Protein AF-A0A820LZY1-F1 (afdb_monomer_lite)

Organism: NCBI:txid433720

pLDDT: mean 77.39, std 15.95, range [41.5, 97.38]

Structure (mmCIF, N/CA/C/O backbone):
data_AF-A0A820LZY1-F1
#
_entry.id   AF-A0A820LZY1-F1
#
loop_
_atom_site.group_PDB
_atom_site.id
_atom_site.type_symbol
_atom_site.label_atom_id
_atom_site.label_alt_id
_atom_site.label_comp_id
_atom_site.label_asym_id
_atom_site.label_entity_id
_atom_site.label_seq_id
_atom_site.pdbx_PDB_ins_code
_atom_site.Cartn_x
_atom_site.Cartn_y
_atom_site.Cartn_z
_atom_site.occupancy
_atom_site.B_iso_or_equiv
_atom_site.auth_seq_id
_atom_site.auth_comp_id
_atom_site.auth_asym_id
_atom_site.auth_atom_id
_atom_site.pdbx_PDB_model_num
ATOM 1 N N . SER A 1 1 ? 45.855 18.634 -62.303 1.00 41.50 1 SER A N 1
ATOM 2 C CA . SER A 1 1 ? 47.106 18.698 -63.085 1.00 41.50 1 SER A CA 1
ATOM 3 C C . SER A 1 1 ? 46.798 18.314 -64.522 1.00 41.50 1 SER A C 1
ATOM 5 O O . SER A 1 1 ? 46.162 17.285 -64.720 1.00 41.50 1 SER A O 1
ATOM 7 N N . LYS A 1 2 ? 47.124 19.159 -65.512 1.00 49.25 2 LYS A N 1
ATOM 8 C CA . LYS A 1 2 ? 46.864 18.877 -66.936 1.00 49.25 2 LYS A CA 1
ATOM 9 C C . LYS A 1 2 ? 47.711 17.675 -67.363 1.00 49.25 2 LYS A C 1
ATOM 11 O O . LYS A 1 2 ? 48.924 17.786 -67.470 1.00 49.25 2 LYS A O 1
ATOM 16 N N . CYS A 1 3 ? 47.073 16.523 -67.544 1.00 58.53 3 CYS A N 1
ATOM 17 C CA . CYS A 1 3 ? 47.715 15.355 -68.129 1.00 58.53 3 CYS A CA 1
ATOM 18 C C . CYS A 1 3 ? 47.819 15.565 -69.643 1.00 58.53 3 CYS A C 1
ATOM 20 O O . CYS A 1 3 ? 46.802 15.777 -70.294 1.00 58.53 3 CYS A O 1
ATOM 22 N N . GLU A 1 4 ? 49.025 15.490 -70.202 1.00 56.88 4 GLU A N 1
ATOM 23 C CA . GLU A 1 4 ? 49.257 15.632 -71.650 1.00 56.88 4 GLU A CA 1
ATOM 24 C C . GLU A 1 4 ? 48.874 14.373 -72.452 1.00 56.88 4 GLU A C 1
ATOM 26 O O . GLU A 1 4 ? 48.877 14.375 -73.682 1.00 56.88 4 GLU A O 1
ATOM 31 N N . ARG A 1 5 ? 48.522 13.272 -71.772 1.00 61.75 5 ARG A N 1
ATOM 32 C CA . ARG A 1 5 ? 48.101 12.023 -72.423 1.00 61.75 5 ARG A CA 1
ATOM 33 C C . ARG A 1 5 ? 46.657 12.137 -72.911 1.00 61.75 5 ARG A C 1
ATOM 35 O O . ARG A 1 5 ? 45.790 12.593 -72.170 1.00 61.75 5 ARG A O 1
ATOM 42 N N . ARG A 1 6 ? 46.385 11.642 -74.129 1.00 57.56 6 ARG A N 1
ATOM 43 C CA . ARG A 1 6 ? 45.028 11.599 -74.708 1.00 57.56 6 ARG A CA 1
ATOM 44 C C . ARG A 1 6 ? 44.043 10.946 -73.732 1.00 57.56 6 ARG A C 1
ATOM 46 O O . ARG A 1 6 ? 44.297 9.848 -73.231 1.00 57.56 6 ARG A O 1
ATOM 53 N N . PHE A 1 7 ? 42.925 11.626 -73.492 1.00 59.50 7 PHE A N 1
ATOM 54 C CA . PHE A 1 7 ? 41.811 11.114 -72.701 1.00 59.50 7 PHE A CA 1
ATOM 55 C C . PHE A 1 7 ? 41.269 9.831 -73.337 1.00 59.50 7 PHE A C 1
ATOM 57 O O . PHE A 1 7 ? 41.143 9.755 -74.559 1.00 59.50 7 PHE A O 1
ATOM 64 N N . ARG A 1 8 ? 41.001 8.815 -72.513 1.00 59.25 8 ARG A N 1
ATOM 65 C CA . ARG A 1 8 ? 40.502 7.509 -72.980 1.00 59.25 8 ARG A CA 1
ATOM 66 C C . ARG A 1 8 ? 39.175 7.104 -72.345 1.00 59.25 8 ARG A C 1
ATOM 68 O O . ARG A 1 8 ? 38.539 6.199 -72.864 1.00 59.25 8 ARG A O 1
ATOM 75 N N . ALA A 1 9 ? 38.769 7.758 -71.258 1.00 58.91 9 ALA A N 1
ATOM 76 C CA . ALA A 1 9 ? 37.499 7.511 -70.586 1.00 58.91 9 ALA A CA 1
ATOM 77 C C . ALA A 1 9 ? 36.996 8.789 -69.898 1.00 58.91 9 ALA A C 1
ATOM 79 O O . ALA A 1 9 ? 37.798 9.590 -69.411 1.00 58.91 9 ALA A O 1
ATOM 80 N N . SER A 1 10 ? 35.679 8.965 -69.835 1.00 64.50 10 SER A N 1
ATOM 81 C CA . SER A 1 10 ? 35.011 9.958 -68.990 1.00 64.50 10 SER A CA 1
ATOM 82 C C . SER A 1 10 ? 34.433 9.263 -67.760 1.00 64.50 10 SER A C 1
ATOM 84 O O . SER A 1 10 ? 33.848 8.191 -67.868 1.00 64.50 10 SER A O 1
ATOM 86 N N . CYS A 1 11 ? 34.612 9.850 -66.579 1.00 63.84 11 CYS A N 1
ATOM 87 C CA . CYS A 1 11 ? 33.934 9.388 -65.372 1.00 63.84 11 CYS A CA 1
ATOM 88 C C . CYS A 1 11 ? 32.621 10.153 -65.213 1.00 63.84 11 CYS A C 1
ATOM 90 O O 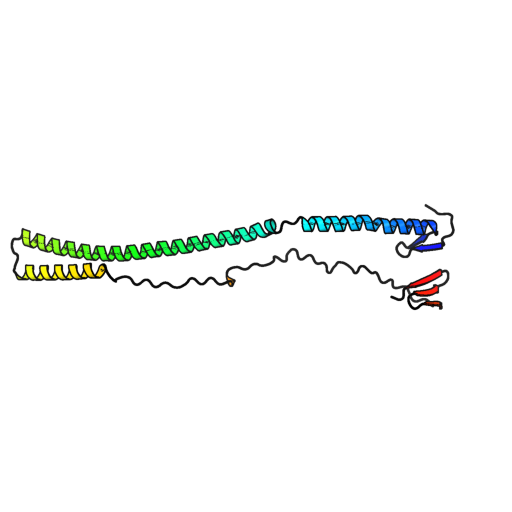. CYS A 1 11 ? 32.654 11.349 -64.925 1.00 63.84 11 CYS A O 1
ATOM 92 N N . ASP A 1 12 ? 31.488 9.467 -65.339 1.00 60.16 12 ASP A N 1
ATOM 93 C CA . ASP A 1 12 ? 30.157 10.082 -65.247 1.00 60.16 12 ASP A CA 1
ATOM 94 C C . ASP A 1 12 ? 29.828 10.580 -63.833 1.00 60.16 12 ASP A C 1
ATOM 96 O O . ASP A 1 12 ? 29.154 11.595 -63.669 1.00 60.16 12 ASP A O 1
ATOM 100 N N . CYS A 1 13 ? 30.380 9.941 -62.795 1.00 62.66 13 CYS A N 1
ATOM 101 C CA . CYS A 1 13 ? 30.201 10.367 -61.404 1.00 62.66 13 CYS A CA 1
ATOM 102 C C . CYS A 1 13 ? 30.815 11.746 -61.120 1.00 62.66 13 CYS A C 1
ATOM 104 O O . CYS A 1 13 ? 30.322 12.48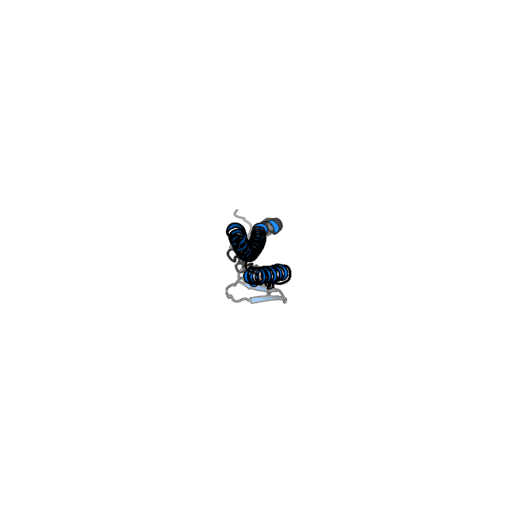2 -60.268 1.00 62.66 13 CYS A O 1
ATOM 106 N N . CYS A 1 14 ? 31.903 12.095 -61.814 1.00 65.75 14 CYS A N 1
ATOM 107 C CA . CYS A 1 14 ? 32.661 13.326 -61.572 1.00 65.75 14 CYS A CA 1
ATOM 108 C C . CYS A 1 14 ? 32.715 14.262 -62.788 1.00 65.75 14 CYS A C 1
ATOM 110 O O . CYS A 1 14 ? 33.324 15.327 -62.694 1.00 65.75 14 CYS A O 1
ATOM 112 N N . ASN A 1 15 ? 32.114 13.858 -63.912 1.00 65.50 15 ASN A N 1
ATOM 113 C CA . ASN A 1 15 ? 32.137 14.507 -65.223 1.00 65.50 15 ASN A CA 1
ATOM 114 C C . ASN A 1 15 ? 33.550 14.945 -65.671 1.00 65.50 15 ASN A C 1
ATOM 116 O O . ASN A 1 15 ? 33.762 16.057 -66.157 1.00 65.50 15 ASN A O 1
ATOM 120 N N . LYS A 1 16 ? 34.551 14.081 -65.438 1.00 69.88 16 LYS A N 1
ATOM 121 C CA . LYS A 1 16 ? 35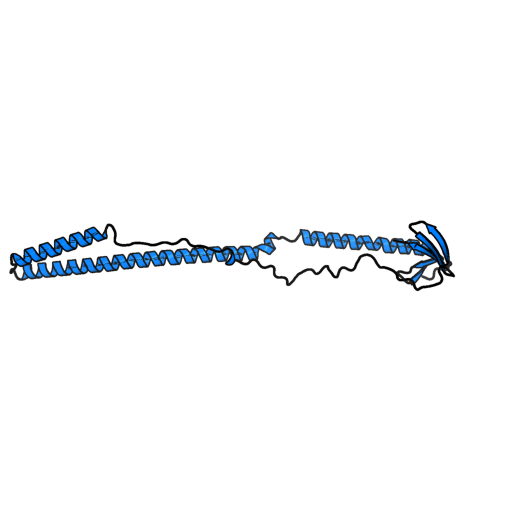.969 14.341 -65.747 1.00 69.88 16 LYS A CA 1
ATOM 122 C C . LYS A 1 16 ? 36.474 13.385 -66.817 1.00 69.88 16 LYS A C 1
ATOM 124 O O . LYS A 1 16 ? 36.314 12.175 -66.693 1.00 69.88 16 LYS A O 1
ATOM 129 N N . ASN A 1 17 ? 37.165 13.932 -67.814 1.00 71.88 17 ASN A N 1
ATOM 130 C CA . ASN A 1 17 ? 37.901 13.150 -68.802 1.00 71.88 17 ASN A CA 1
ATOM 131 C C . ASN A 1 17 ? 39.254 12.740 -68.219 1.00 71.88 17 ASN A C 1
ATOM 133 O O . ASN A 1 17 ? 40.045 13.592 -67.808 1.00 71.88 17 ASN A O 1
ATOM 137 N N . LEU A 1 18 ? 39.523 11.438 -68.182 1.00 71.75 18 LEU A N 1
ATOM 138 C CA . LEU A 1 18 ? 40.711 10.853 -67.575 1.00 71.75 18 LEU A CA 1
ATOM 139 C C . LEU A 1 18 ? 41.471 10.002 -68.605 1.00 71.75 18 LEU A C 1
ATOM 141 O O . LEU A 1 18 ? 40.907 9.412 -69.533 1.00 71.75 18 LEU A O 1
ATOM 145 N N . CYS A 1 19 ? 42.794 9.950 -68.462 1.00 77.75 19 CYS A N 1
ATOM 146 C CA . CYS A 1 19 ? 43.596 8.927 -69.128 1.00 77.75 19 CYS A CA 1
ATOM 147 C C . CYS A 1 19 ? 43.564 7.637 -68.288 1.00 77.75 19 CYS A C 1
ATOM 149 O O . CYS A 1 19 ? 43.207 7.673 -67.112 1.00 77.75 19 CYS A O 1
ATOM 151 N N . LEU A 1 20 ? 43.958 6.502 -68.870 1.00 71.06 20 LEU A N 1
ATOM 152 C CA . LEU A 1 20 ? 43.834 5.185 -68.225 1.00 71.06 20 LEU A CA 1
ATOM 153 C C . LEU A 1 20 ? 44.526 5.107 -66.847 1.00 71.06 20 LEU A C 1
ATOM 155 O O . LEU A 1 20 ? 43.993 4.513 -65.918 1.00 71.06 20 LEU A O 1
ATOM 159 N N . GLN A 1 21 ? 45.678 5.766 -66.693 1.00 72.56 21 GLN A N 1
ATOM 160 C CA . GLN A 1 21 ? 46.391 5.833 -65.415 1.00 72.56 21 GLN A CA 1
ATOM 161 C C . GLN A 1 21 ? 45.594 6.612 -64.356 1.00 72.56 21 GLN A C 1
ATOM 163 O O . GLN A 1 21 ? 45.362 6.104 -63.264 1.00 72.56 21 GLN A O 1
ATOM 168 N N . HIS A 1 22 ? 45.114 7.810 -64.697 1.00 71.94 22 HIS A N 1
ATOM 169 C CA . HIS A 1 22 ? 44.328 8.623 -63.769 1.00 71.94 22 HIS A CA 1
ATOM 170 C C . HIS A 1 22 ? 42.947 8.024 -63.483 1.00 71.94 22 HIS A C 1
ATOM 172 O O . HIS A 1 22 ? 42.375 8.325 -62.445 1.00 71.94 22 HIS A O 1
ATOM 178 N N . LEU A 1 23 ? 42.408 7.176 -64.366 1.00 70.62 23 LEU A N 1
ATOM 179 C CA . LEU A 1 23 ? 41.196 6.403 -64.092 1.00 70.62 23 LEU A CA 1
ATOM 180 C C . LEU A 1 23 ? 41.441 5.351 -63.000 1.00 70.62 23 LEU A C 1
ATOM 182 O O . LEU A 1 23 ? 40.626 5.224 -62.092 1.00 70.62 23 LEU A O 1
ATOM 186 N N . ASN A 1 24 ? 42.573 4.645 -63.052 1.00 73.81 24 ASN A N 1
ATOM 187 C CA . ASN A 1 24 ? 42.945 3.668 -62.026 1.00 73.81 24 ASN A CA 1
ATOM 188 C C . ASN A 1 24 ? 43.250 4.342 -60.683 1.00 73.81 24 ASN A C 1
ATOM 190 O O . ASN A 1 24 ? 42.775 3.880 -59.650 1.00 73.81 24 ASN A O 1
ATOM 194 N N . GLU A 1 25 ? 43.980 5.460 -60.694 1.00 77.75 25 GLU A N 1
ATOM 195 C CA . GLU A 1 25 ? 44.238 6.264 -59.491 1.00 77.75 25 GLU A CA 1
ATOM 196 C C . GLU A 1 25 ? 42.936 6.841 -58.916 1.00 77.75 25 GLU A C 1
ATOM 198 O O . GLU A 1 25 ? 42.717 6.797 -57.709 1.00 77.75 25 GLU A O 1
ATOM 203 N N . HIS A 1 26 ? 42.032 7.317 -59.777 1.00 75.06 26 HIS A N 1
ATOM 204 C CA . HIS A 1 26 ? 40.701 7.769 -59.379 1.00 75.06 26 HIS A CA 1
ATOM 205 C C . HIS A 1 26 ? 39.885 6.639 -58.745 1.00 75.06 26 HIS A C 1
ATOM 207 O O . HIS A 1 26 ? 39.286 6.838 -57.694 1.00 75.06 26 HIS A O 1
ATOM 213 N N . ASN A 1 27 ? 39.878 5.446 -59.344 1.00 73.75 27 ASN A N 1
ATOM 214 C CA . ASN A 1 27 ? 39.173 4.292 -58.793 1.00 73.75 27 ASN A CA 1
ATOM 215 C C . ASN A 1 27 ? 39.762 3.866 -57.438 1.00 73.75 27 ASN A C 1
ATOM 217 O O . ASN A 1 27 ? 39.022 3.652 -56.483 1.00 73.75 27 ASN A O 1
ATOM 221 N N . ALA A 1 28 ? 41.091 3.837 -57.313 1.00 78.00 28 ALA A N 1
ATOM 222 C CA . ALA A 1 28 ? 41.766 3.554 -56.047 1.00 78.00 28 ALA A CA 1
ATOM 223 C C . ALA A 1 28 ? 41.414 4.587 -54.961 1.00 78.00 28 ALA A C 1
ATOM 225 O O . ALA A 1 28 ? 41.127 4.215 -53.824 1.00 78.00 28 ALA A O 1
ATOM 226 N N . LEU A 1 29 ? 41.364 5.875 -55.318 1.00 79.94 29 LEU A N 1
ATOM 227 C CA . LEU A 1 29 ? 40.932 6.953 -54.425 1.00 79.94 29 LEU A CA 1
ATOM 228 C C . LEU A 1 29 ? 39.467 6.793 -53.998 1.00 79.94 29 LEU A C 1
ATOM 230 O O . LEU A 1 29 ? 39.156 6.982 -52.826 1.00 79.94 29 LEU A O 1
ATOM 234 N N . VAL A 1 30 ? 38.570 6.411 -54.905 1.00 75.00 30 VAL A N 1
ATOM 235 C CA . VAL A 1 30 ? 37.156 6.159 -54.579 1.00 75.00 30 VAL A CA 1
ATOM 236 C C . VAL A 1 30 ? 37.017 4.953 -53.648 1.00 75.00 30 VAL A C 1
ATOM 238 O O . VAL A 1 30 ? 36.348 5.048 -52.624 1.00 75.00 30 VAL A O 1
ATOM 241 N N . ILE A 1 31 ? 37.705 3.848 -53.937 1.00 79.38 31 ILE A N 1
ATOM 242 C CA . ILE A 1 31 ? 37.699 2.648 -53.088 1.00 79.38 31 ILE A CA 1
ATOM 243 C C . ILE A 1 31 ? 38.277 2.956 -51.701 1.00 79.38 31 ILE A C 1
ATOM 245 O O . ILE A 1 31 ? 37.732 2.506 -50.695 1.00 79.38 31 ILE A O 1
ATOM 249 N N . SER A 1 32 ? 39.323 3.785 -51.613 1.00 80.19 32 SER A N 1
ATOM 250 C CA . SER A 1 32 ? 39.905 4.171 -50.321 1.00 80.19 32 SER A CA 1
ATOM 251 C C . SER A 1 32 ? 38.938 4.939 -49.409 1.00 80.19 32 SER A C 1
ATOM 253 O O . SER A 1 32 ? 39.110 4.919 -48.193 1.00 80.19 32 SER A O 1
ATOM 255 N N . GLN A 1 33 ? 37.881 5.552 -49.957 1.00 82.62 33 GLN A N 1
ATOM 256 C CA . GLN A 1 33 ? 36.853 6.238 -49.163 1.00 82.62 33 GLN A CA 1
ATOM 257 C C . GLN A 1 33 ? 35.899 5.268 -48.450 1.00 82.62 33 GLN A C 1
ATOM 259 O O . GLN A 1 33 ? 35.200 5.681 -47.526 1.00 82.62 33 GLN A O 1
ATOM 264 N N . LEU A 1 34 ? 35.886 3.980 -48.815 1.00 82.94 34 LEU A N 1
ATOM 265 C CA . LEU A 1 34 ? 35.064 2.969 -48.141 1.00 82.94 34 LEU A CA 1
ATOM 266 C C . LEU A 1 34 ? 35.603 2.602 -46.750 1.00 82.94 34 LEU A C 1
ATOM 268 O O . LEU A 1 34 ? 34.818 2.267 -45.860 1.00 82.94 34 LEU A O 1
ATOM 272 N N . SER A 1 35 ? 36.920 2.699 -46.535 1.00 84.00 35 SER A N 1
ATOM 273 C CA . SER A 1 35 ? 37.529 2.374 -45.236 1.00 84.00 35 SER A CA 1
ATOM 274 C C . SER A 1 35 ? 37.050 3.324 -44.124 1.00 84.00 35 SER A C 1
ATOM 276 O O . SER A 1 35 ? 36.482 2.826 -43.153 1.00 84.00 35 SER A O 1
ATOM 278 N N . PRO A 1 36 ? 37.106 4.667 -44.276 1.00 88.94 36 PRO A N 1
ATOM 279 C CA . PRO A 1 36 ? 36.560 5.588 -43.272 1.00 88.94 36 PRO A CA 1
ATOM 280 C C . PRO A 1 36 ? 35.062 5.402 -42.983 1.00 88.94 36 PRO A C 1
ATOM 282 O O . PRO A 1 36 ? 34.609 5.631 -41.862 1.00 88.94 36 PRO A O 1
ATOM 285 N N . LEU A 1 37 ? 34.267 4.993 -43.980 1.00 84.69 37 LEU A N 1
ATOM 286 C CA . LEU A 1 37 ? 32.840 4.709 -43.787 1.00 84.69 37 LEU A CA 1
ATOM 287 C C . LEU A 1 37 ? 32.623 3.444 -42.949 1.00 84.69 37 LEU A C 1
ATOM 289 O O . LEU A 1 37 ? 31.751 3.423 -42.080 1.00 84.69 37 LEU A O 1
ATOM 293 N N . THR A 1 38 ? 33.447 2.421 -43.172 1.00 88.25 38 THR A N 1
ATOM 294 C CA . THR A 1 38 ? 33.448 1.185 -42.380 1.00 88.25 38 THR A CA 1
ATOM 295 C C . THR A 1 38 ? 33.822 1.477 -40.929 1.00 88.25 38 THR A C 1
ATOM 297 O O . THR A 1 38 ? 33.134 1.030 -40.009 1.00 88.25 38 THR A O 1
ATOM 300 N N . ASP A 1 39 ? 34.840 2.310 -40.714 1.00 90.12 39 ASP A N 1
ATOM 301 C CA . ASP A 1 39 ? 35.252 2.749 -39.379 1.00 90.12 39 ASP A CA 1
ATOM 302 C C . ASP A 1 39 ? 34.136 3.530 -38.673 1.00 90.12 39 ASP A C 1
ATOM 304 O O . ASP A 1 39 ? 33.849 3.289 -37.498 1.00 90.12 39 ASP A O 1
ATOM 308 N N . LYS A 1 40 ? 33.423 4.399 -39.401 1.00 90.50 40 LYS A N 1
ATOM 309 C CA . LYS A 1 40 ? 32.269 5.136 -38.869 1.00 90.50 40 LYS A CA 1
ATOM 310 C C . LYS A 1 40 ? 31.118 4.209 -38.468 1.00 90.50 40 LYS A C 1
ATOM 312 O O . LYS A 1 40 ? 30.531 4.408 -37.405 1.00 90.50 40 LYS A O 1
ATOM 317 N N . ILE A 1 41 ? 30.804 3.190 -39.270 1.00 88.19 41 ILE A N 1
ATOM 318 C CA . ILE A 1 41 ? 29.786 2.180 -38.927 1.00 88.19 41 ILE A CA 1
ATOM 319 C C . ILE A 1 41 ? 30.202 1.403 -37.677 1.00 88.19 41 ILE A C 1
ATOM 321 O O . ILE A 1 41 ? 29.396 1.220 -36.765 1.00 88.19 41 ILE A O 1
ATOM 325 N N . ASN A 1 42 ? 31.464 0.982 -37.603 1.00 90.56 42 ASN A N 1
ATOM 326 C CA . ASN A 1 42 ? 31.986 0.264 -36.446 1.00 90.56 42 ASN A CA 1
ATOM 327 C C . ASN A 1 42 ? 31.924 1.124 -35.176 1.00 90.56 42 ASN A C 1
ATOM 329 O O . ASN A 1 42 ? 31.501 0.629 -34.134 1.00 90.56 42 ASN A O 1
ATOM 333 N N . MET A 1 43 ? 32.262 2.413 -35.265 1.00 92.38 43 MET A N 1
ATOM 334 C CA . MET A 1 43 ? 32.142 3.362 -34.155 1.00 92.38 43 MET A CA 1
ATOM 335 C C . MET A 1 43 ? 30.688 3.515 -33.687 1.00 92.38 43 MET A C 1
ATOM 337 O O . MET A 1 43 ? 30.425 3.406 -32.492 1.00 92.38 43 MET A O 1
ATOM 341 N N . LEU A 1 44 ? 29.737 3.711 -34.608 1.00 88.38 44 LEU A N 1
ATOM 342 C CA . LEU A 1 44 ? 28.309 3.806 -34.273 1.00 88.38 44 LEU A CA 1
ATOM 343 C C . LEU A 1 44 ? 27.793 2.516 -33.619 1.00 88.38 44 LEU A C 1
ATOM 345 O O . LEU A 1 44 ? 27.038 2.566 -32.649 1.00 88.38 44 LEU A O 1
ATOM 349 N N . ARG A 1 45 ? 28.242 1.351 -34.099 1.00 86.31 45 ARG A N 1
ATOM 350 C CA . ARG A 1 45 ? 27.929 0.054 -33.487 1.00 86.31 45 ARG A CA 1
ATOM 351 C C . ARG A 1 45 ? 28.488 -0.049 -32.070 1.00 86.31 45 ARG A C 1
ATOM 353 O O . ARG A 1 45 ? 27.773 -0.500 -31.183 1.00 86.31 45 ARG A O 1
ATOM 360 N N . HIS A 1 46 ? 29.730 0.374 -31.845 1.00 89.06 46 HIS A N 1
ATOM 361 C CA . HIS A 1 46 ? 30.323 0.386 -30.507 1.00 89.06 46 HIS A CA 1
ATOM 362 C C . HIS A 1 46 ? 29.581 1.331 -29.560 1.00 89.06 46 HIS A C 1
ATOM 364 O O . HIS A 1 46 ? 29.328 0.962 -28.417 1.00 89.06 46 HIS A O 1
ATOM 370 N N . GLN A 1 47 ? 29.155 2.500 -30.041 1.00 85.75 47 GLN A N 1
ATOM 371 C CA . GLN A 1 47 ? 28.314 3.409 -29.263 1.00 85.75 47 GLN A CA 1
ATOM 372 C C . GLN A 1 47 ? 26.984 2.750 -28.882 1.00 85.75 47 GLN A C 1
ATOM 374 O O . GLN A 1 47 ? 26.620 2.761 -27.709 1.00 85.75 47 GLN A O 1
ATOM 379 N N . LEU A 1 48 ? 26.302 2.096 -29.827 1.00 83.19 48 LEU A N 1
ATOM 380 C CA . LEU A 1 48 ? 25.065 1.367 -29.542 1.00 83.19 48 LEU A CA 1
ATOM 381 C C . LEU A 1 48 ? 25.277 0.229 -28.530 1.00 83.19 48 LEU A C 1
ATOM 383 O O . LEU A 1 48 ? 24.452 0.030 -27.648 1.00 83.19 48 LEU A O 1
ATOM 387 N N . GLN A 1 49 ? 26.395 -0.492 -28.627 1.00 83.50 49 GLN A N 1
ATOM 388 C CA . GLN A 1 49 ? 26.755 -1.559 -27.687 1.00 83.50 49 GLN A CA 1
ATOM 389 C C . GLN A 1 49 ? 27.112 -1.031 -26.292 1.00 83.50 49 GLN A C 1
ATOM 391 O O . GLN A 1 49 ? 26.922 -1.740 -25.310 1.00 83.50 49 GLN A O 1
ATOM 396 N N . SER A 1 50 ? 27.615 0.203 -26.199 1.00 82.19 50 SER A N 1
ATOM 397 C CA . SER A 1 50 ? 27.937 0.850 -24.924 1.00 82.19 50 SER A CA 1
ATOM 398 C C . SER A 1 50 ? 26.716 1.400 -24.179 1.00 82.19 50 SER A C 1
ATOM 400 O O . SER A 1 50 ? 26.845 1.786 -23.019 1.00 82.19 50 SER A O 1
ATOM 402 N N . PHE A 1 51 ? 25.528 1.423 -24.800 1.00 80.88 51 PHE A N 1
ATOM 403 C CA . PHE A 1 51 ? 24.306 1.839 -24.114 1.00 80.88 51 PHE A CA 1
ATOM 404 C C . PHE A 1 51 ? 23.942 0.853 -23.002 1.00 80.88 51 PHE A C 1
ATOM 406 O O . PHE A 1 51 ? 23.530 -0.282 -23.248 1.00 80.88 51 PHE A O 1
ATOM 413 N N . ASN A 1 52 ? 24.021 1.320 -21.760 1.00 77.94 52 ASN A N 1
ATOM 414 C CA . ASN A 1 52 ? 23.576 0.557 -20.609 1.00 77.94 52 ASN A CA 1
ATOM 415 C C . ASN A 1 52 ? 22.048 0.663 -20.459 1.00 77.94 52 ASN A C 1
ATOM 417 O O . ASN A 1 52 ? 21.515 1.593 -19.855 1.00 77.94 52 ASN A O 1
ATOM 421 N N . VAL A 1 53 ? 21.324 -0.324 -20.991 1.00 77.19 53 VAL A N 1
ATOM 422 C CA . VAL A 1 53 ? 19.855 -0.422 -20.867 1.00 77.19 53 VAL A CA 1
ATOM 423 C C . VAL A 1 53 ? 19.406 -0.405 -19.398 1.00 77.19 53 VAL A C 1
ATOM 425 O O . VAL A 1 53 ? 18.325 0.094 -19.075 1.00 77.19 53 VAL A O 1
ATOM 428 N N . HIS A 1 54 ? 20.234 -0.914 -18.486 1.00 75.38 54 HIS A N 1
ATOM 429 C CA . HIS A 1 54 ? 19.930 -0.931 -17.060 1.00 75.38 54 HIS A CA 1
ATOM 430 C C . HIS A 1 54 ? 19.933 0.470 -16.442 1.00 75.38 54 HIS A C 1
ATOM 432 O O . HIS A 1 54 ? 19.046 0.772 -15.646 1.00 75.38 54 HIS A O 1
ATOM 438 N N . GLU A 1 55 ? 20.862 1.337 -16.846 1.00 78.06 55 GLU A N 1
ATOM 439 C CA . GLU A 1 55 ? 20.880 2.746 -16.430 1.00 78.06 55 GLU A CA 1
ATOM 440 C C . GLU A 1 55 ? 19.689 3.507 -17.013 1.00 78.06 55 GLU A C 1
ATOM 442 O O . GLU A 1 55 ? 18.973 4.191 -16.282 1.00 78.06 55 GLU A O 1
ATOM 447 N N . VAL A 1 56 ? 19.402 3.313 -18.305 1.00 75.00 56 VAL A N 1
ATOM 448 C CA . VAL A 1 56 ? 18.280 3.982 -18.988 1.00 75.00 56 VAL A CA 1
ATOM 449 C C . VAL A 1 56 ? 16.931 3.587 -18.375 1.00 75.00 56 VAL A C 1
ATOM 451 O O . VAL A 1 56 ? 16.054 4.428 -18.188 1.00 75.00 56 VAL A O 1
ATOM 454 N N . THR A 1 57 ? 16.760 2.315 -18.002 1.00 83.19 57 THR A N 1
ATOM 455 C CA . THR A 1 57 ? 15.538 1.836 -17.328 1.00 83.19 57 THR A CA 1
ATOM 456 C C . THR A 1 57 ? 15.526 2.105 -15.821 1.00 83.19 57 THR A C 1
ATOM 458 O O . THR A 1 57 ? 14.485 1.929 -15.184 1.00 83.19 57 THR A O 1
ATOM 461 N N . GLY A 1 58 ? 16.640 2.565 -15.241 1.00 85.12 58 GLY A N 1
ATOM 462 C CA . GLY A 1 58 ? 16.793 2.799 -13.805 1.00 85.12 58 GLY A CA 1
ATOM 463 C C . GLY A 1 58 ? 15.794 3.816 -13.254 1.00 85.12 58 GLY A C 1
ATOM 464 O O . GLY A 1 58 ? 15.169 3.564 -12.227 1.00 85.12 58 GLY A O 1
ATOM 465 N N . ILE A 1 59 ? 15.554 4.912 -13.982 1.00 84.19 59 ILE A N 1
ATOM 466 C CA . ILE A 1 59 ? 14.564 5.935 -13.597 1.00 84.19 59 ILE A CA 1
ATOM 467 C C . ILE A 1 59 ? 13.148 5.340 -13.561 1.00 84.19 59 ILE A C 1
ATOM 469 O O . ILE A 1 59 ? 12.387 5.592 -12.627 1.00 84.19 59 ILE A O 1
ATOM 473 N N . GLY A 1 60 ? 12.794 4.522 -14.559 1.00 86.69 60 GLY A N 1
ATOM 474 C CA . GLY A 1 60 ? 11.499 3.839 -14.611 1.00 86.69 60 GLY A CA 1
ATOM 475 C C . GLY A 1 60 ? 11.320 2.860 -13.451 1.00 86.69 60 GLY A C 1
ATOM 476 O O . GLY A 1 60 ? 10.303 2.901 -12.763 1.00 86.69 60 GLY A O 1
ATOM 477 N N . ARG A 1 61 ? 12.343 2.042 -13.170 1.00 89.75 61 ARG A N 1
ATOM 478 C CA . ARG A 1 61 ? 12.355 1.129 -12.015 1.00 89.75 61 ARG A CA 1
ATOM 479 C C . ARG A 1 61 ? 12.223 1.882 -10.691 1.00 89.75 61 ARG A C 1
ATOM 481 O O . ARG A 1 61 ? 11.474 1.441 -9.830 1.00 89.75 61 ARG A O 1
ATOM 488 N N . GLY A 1 62 ? 12.886 3.031 -10.549 1.00 91.25 62 GLY A N 1
ATOM 489 C CA . GLY A 1 62 ? 12.773 3.884 -9.364 1.00 91.25 62 GLY A CA 1
ATOM 490 C C . GLY A 1 62 ? 11.349 4.393 -9.124 1.00 91.25 62 GLY A C 1
ATOM 491 O O . GLY A 1 62 ? 10.877 4.375 -7.992 1.00 91.25 62 GLY A O 1
ATOM 492 N N . LYS A 1 63 ? 10.626 4.774 -10.186 1.00 91.06 63 LYS A N 1
ATOM 493 C CA . LYS A 1 63 ? 9.211 5.172 -10.080 1.00 91.06 63 LYS A CA 1
ATOM 494 C C . LYS A 1 63 ? 8.307 4.014 -9.649 1.00 91.06 63 LYS A C 1
ATOM 496 O O . LYS A 1 63 ? 7.434 4.218 -8.814 1.00 91.06 63 LYS A O 1
ATOM 501 N N . LEU A 1 64 ? 8.530 2.813 -10.187 1.00 91.62 64 LEU A N 1
ATOM 502 C CA . LEU A 1 64 ? 7.784 1.613 -9.784 1.00 91.62 64 LEU A CA 1
ATOM 503 C C . LEU A 1 64 ? 8.058 1.238 -8.323 1.00 91.62 64 LEU A C 1
ATOM 505 O O . LEU A 1 64 ? 7.141 0.881 -7.590 1.00 91.62 64 LEU A O 1
ATOM 509 N N . GLU A 1 65 ? 9.312 1.358 -7.892 1.00 94.88 65 GLU A N 1
ATOM 510 C CA . GLU A 1 65 ? 9.711 1.117 -6.508 1.00 94.88 65 GLU A CA 1
ATOM 511 C C . GLU A 1 65 ? 9.063 2.119 -5.545 1.00 94.88 65 GLU A C 1
ATOM 513 O O . GLU A 1 65 ? 8.594 1.729 -4.478 1.00 94.88 65 GLU A O 1
ATOM 518 N N . GLN A 1 66 ? 8.998 3.398 -5.927 1.00 94.25 66 GLN A N 1
ATOM 519 C CA . GLN A 1 66 ? 8.308 4.412 -5.133 1.00 94.25 66 GLN A CA 1
ATOM 520 C C . GLN A 1 66 ? 6.808 4.118 -5.039 1.00 94.25 66 GLN A C 1
ATOM 522 O O . GLN A 1 66 ? 6.279 4.059 -3.936 1.00 94.25 66 GLN A O 1
ATOM 527 N N . TRP A 1 67 ? 6.151 3.835 -6.169 1.00 93.56 67 TRP A N 1
ATOM 528 C CA . TRP A 1 67 ? 4.734 3.460 -6.192 1.00 93.56 67 TRP A CA 1
ATOM 529 C C . TRP A 1 67 ? 4.443 2.267 -5.272 1.00 93.56 67 TRP A C 1
ATOM 531 O O . TRP A 1 67 ? 3.495 2.302 -4.491 1.00 93.56 67 TRP A O 1
ATOM 541 N N . ARG A 1 68 ? 5.304 1.239 -5.296 1.00 93.62 68 ARG A N 1
ATOM 542 C CA . ARG A 1 68 ? 5.192 0.080 -4.402 1.00 93.62 68 ARG A CA 1
ATOM 543 C C . ARG A 1 68 ? 5.211 0.498 -2.930 1.00 93.62 68 ARG A C 1
ATOM 545 O O . ARG A 1 68 ? 4.370 0.039 -2.161 1.00 93.62 68 ARG A O 1
ATOM 552 N N . LYS A 1 69 ? 6.167 1.345 -2.533 1.00 96.75 69 LYS A N 1
ATOM 553 C CA . LYS A 1 69 ? 6.280 1.838 -1.149 1.00 96.75 69 LYS A CA 1
ATOM 554 C C . LYS A 1 69 ? 5.049 2.637 -0.735 1.00 96.75 69 LYS A C 1
ATOM 556 O O . LYS A 1 69 ? 4.493 2.361 0.322 1.00 96.75 69 LYS A O 1
ATOM 561 N N . ASP A 1 70 ? 4.598 3.545 -1.594 1.00 94.00 70 ASP A N 1
ATOM 562 C CA . ASP A 1 70 ? 3.434 4.391 -1.329 1.00 94.00 70 ASP A CA 1
ATOM 563 C C . ASP A 1 70 ? 2.164 3.544 -1.126 1.00 94.00 70 ASP A C 1
ATOM 565 O O . ASP A 1 70 ? 1.363 3.811 -0.229 1.00 94.00 70 ASP A O 1
ATOM 569 N N . CYS A 1 71 ? 1.983 2.483 -1.922 1.00 93.12 71 CYS A N 1
ATOM 570 C CA . CYS A 1 71 ? 0.868 1.551 -1.757 1.00 93.12 71 CYS A CA 1
ATOM 571 C C . CYS A 1 71 ? 0.912 0.811 -0.415 1.00 93.12 71 CYS A C 1
ATOM 573 O O . CYS A 1 71 ? -0.118 0.723 0.253 1.00 93.12 71 CYS A O 1
ATOM 575 N N . HIS A 1 72 ? 2.077 0.297 -0.009 1.00 95.25 72 HIS A N 1
ATOM 576 C CA . HIS A 1 72 ? 2.223 -0.368 1.290 1.00 95.25 72 HIS A CA 1
ATOM 577 C C . HIS A 1 72 ? 1.919 0.583 2.446 1.00 95.25 72 HIS A C 1
ATOM 579 O O . HIS A 1 72 ? 1.106 0.250 3.303 1.00 95.25 72 HIS A O 1
ATOM 585 N N . GLU A 1 73 ? 2.464 1.799 2.408 1.00 96.62 73 GLU A N 1
ATOM 586 C CA . GLU A 1 73 ? 2.205 2.805 3.437 1.00 96.62 73 GLU A CA 1
ATOM 587 C C . GLU A 1 73 ? 0.706 3.130 3.547 1.00 96.62 73 GLU A C 1
ATOM 589 O O . GLU A 1 73 ? 0.164 3.275 4.642 1.00 96.62 73 GLU A O 1
ATOM 594 N N . LYS A 1 74 ? -0.007 3.196 2.415 1.00 94.12 74 LYS A N 1
ATOM 595 C CA . LYS A 1 74 ? -1.459 3.413 2.419 1.00 94.12 74 LYS A CA 1
ATOM 596 C C . LYS A 1 74 ? -2.236 2.251 3.025 1.00 94.12 74 LYS A C 1
ATOM 598 O O . LYS A 1 74 ? -3.225 2.497 3.716 1.00 94.12 74 LYS A O 1
ATOM 603 N N . ILE A 1 75 ? -1.815 1.015 2.771 1.00 95.06 75 ILE A N 1
ATOM 604 C CA . IL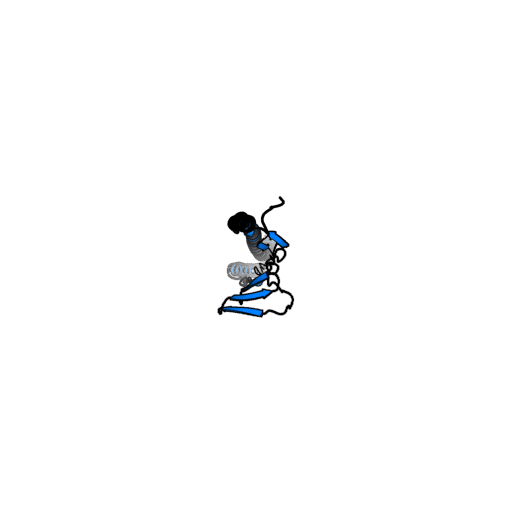E A 1 75 ? -2.429 -0.173 3.376 1.00 95.06 75 ILE A CA 1
ATOM 605 C C . ILE A 1 75 ? -2.239 -0.136 4.894 1.00 95.06 75 ILE A C 1
ATOM 607 O O . ILE A 1 75 ? -3.219 -0.295 5.624 1.00 95.06 75 ILE A O 1
ATOM 611 N N . ASP A 1 76 ? -1.025 0.156 5.356 1.00 96.88 76 ASP A N 1
ATOM 612 C CA . ASP A 1 76 ? -0.703 0.230 6.783 1.00 96.88 76 ASP A CA 1
ATOM 613 C C . ASP A 1 76 ? -1.511 1.337 7.479 1.00 96.88 76 ASP A C 1
ATOM 615 O O . ASP A 1 76 ? -2.143 1.093 8.505 1.00 96.88 76 ASP A O 1
ATOM 619 N N . GLN A 1 77 ? -1.619 2.521 6.865 1.00 96.81 77 GLN A N 1
ATOM 620 C CA . GLN A 1 77 ? -2.452 3.620 7.377 1.00 96.81 77 GLN A CA 1
ATOM 621 C C . GLN A 1 77 ? -3.930 3.223 7.530 1.00 96.81 77 GLN A C 1
ATOM 623 O O . GLN A 1 77 ? -4.586 3.603 8.503 1.00 96.81 77 GLN A O 1
ATOM 628 N N . ILE A 1 78 ? -4.485 2.477 6.567 1.00 95.62 78 ILE A N 1
ATOM 629 C CA . ILE A 1 78 ? -5.870 1.992 6.647 1.00 95.62 78 ILE A CA 1
ATOM 630 C C . ILE A 1 78 ? -6.005 0.974 7.778 1.00 95.62 78 ILE A C 1
ATOM 632 O O . ILE A 1 78 ? -6.966 1.050 8.544 1.00 95.62 78 ILE A O 1
ATOM 636 N N . PHE A 1 79 ? -5.059 0.043 7.887 1.00 94.75 79 PHE A N 1
ATOM 637 C CA . PHE A 1 79 ? -5.046 -0.965 8.939 1.00 94.75 79 PHE A CA 1
ATOM 638 C C . PHE A 1 79 ? -5.014 -0.321 10.330 1.00 94.75 79 PHE A C 1
ATOM 640 O O . PHE A 1 79 ? -5.911 -0.572 11.134 1.00 94.75 79 PHE A O 1
ATOM 647 N N . GLU A 1 80 ? -4.061 0.577 10.582 1.00 97.38 80 GLU A N 1
ATOM 648 C CA . GLU A 1 80 ? -3.933 1.283 11.862 1.00 97.38 80 GLU A CA 1
ATOM 649 C C . GLU A 1 80 ? -5.201 2.060 12.210 1.00 97.38 80 GLU A C 1
ATOM 651 O O . GLU A 1 80 ? -5.701 1.976 13.333 1.00 97.38 80 GLU A O 1
ATOM 656 N N . LYS A 1 81 ? -5.782 2.762 11.230 1.00 96.31 81 LYS A N 1
ATOM 657 C CA . LYS A 1 81 ? -7.048 3.470 11.423 1.00 96.31 81 LYS A CA 1
ATOM 658 C C . LYS A 1 81 ? -8.174 2.515 11.825 1.00 96.31 81 LYS A C 1
ATOM 660 O O . LYS A 1 81 ? -8.970 2.853 12.697 1.00 96.31 81 LYS A O 1
ATOM 665 N N . LYS A 1 82 ? -8.262 1.330 11.215 1.00 94.00 82 LYS A N 1
ATOM 666 C CA . LYS A 1 82 ? -9.288 0.335 11.564 1.00 94.00 82 LYS A CA 1
ATOM 667 C C . LYS A 1 82 ? -9.065 -0.291 12.935 1.00 94.00 82 LYS A C 1
ATOM 669 O O . LYS A 1 82 ? -10.048 -0.525 13.632 1.00 94.00 82 LYS A O 1
ATOM 674 N N . CYS A 1 83 ? -7.818 -0.481 13.359 1.00 93.12 83 CYS A N 1
ATOM 675 C CA . CYS A 1 83 ? -7.511 -0.855 14.740 1.00 93.12 83 CYS A CA 1
ATOM 676 C C . CYS A 1 83 ? -7.963 0.227 15.729 1.00 93.12 83 CYS A C 1
ATOM 678 O O . CYS A 1 83 ? -8.636 -0.087 16.701 1.00 93.12 83 CYS A O 1
ATOM 680 N N . GLN A 1 84 ? -7.692 1.502 15.443 1.00 95.06 84 GLN A N 1
ATOM 681 C CA . GLN A 1 84 ? -8.146 2.603 16.299 1.00 95.06 84 GLN A CA 1
ATOM 682 C C . GLN A 1 84 ? -9.675 2.701 16.365 1.00 95.06 84 GLN A C 1
ATOM 684 O O . GLN A 1 84 ? -10.230 2.897 17.442 1.00 95.06 84 GLN A O 1
ATOM 689 N N . GLU A 1 85 ? -10.371 2.542 15.233 1.00 92.06 85 GLU A N 1
ATOM 690 C CA . GLU A 1 85 ? -11.839 2.482 15.211 1.00 92.06 85 GLU A CA 1
ATOM 691 C C . GLU A 1 85 ? -12.358 1.342 16.106 1.00 92.06 85 GLU A C 1
ATOM 693 O O . GLU A 1 85 ? -13.306 1.540 16.865 1.00 92.06 85 GLU A O 1
ATOM 698 N N . LEU A 1 86 ? -11.708 0.174 16.064 1.00 89.75 86 LEU A N 1
ATOM 699 C CA . LEU A 1 86 ? -12.046 -0.976 16.902 1.00 89.75 86 LEU A CA 1
ATOM 700 C C . LEU A 1 86 ? -11.830 -0.681 18.393 1.00 89.75 86 LEU A C 1
ATOM 702 O O . LEU A 1 86 ? -12.731 -0.910 19.201 1.00 89.75 86 LEU A O 1
ATOM 706 N N . ASP A 1 87 ? -10.670 -0.133 18.748 1.00 90.44 87 ASP A N 1
ATOM 707 C CA . ASP A 1 87 ? -10.331 0.224 20.127 1.00 90.44 87 ASP A CA 1
ATOM 708 C C . ASP A 1 87 ? -11.308 1.264 20.688 1.00 90.44 87 ASP A C 1
ATOM 710 O O . ASP A 1 87 ? -11.760 1.147 21.831 1.00 90.44 87 ASP A O 1
ATOM 714 N N . CYS A 1 88 ? -11.686 2.265 19.884 1.00 90.38 88 CYS A N 1
ATOM 715 C CA . CYS A 1 88 ? -12.678 3.266 20.269 1.00 90.38 88 CYS A CA 1
ATOM 716 C C . CYS A 1 88 ? -14.045 2.639 20.562 1.00 90.38 88 CYS A C 1
ATOM 718 O O . CYS A 1 88 ? -14.638 2.963 21.591 1.00 90.38 88 CYS A O 1
ATOM 720 N N . LEU A 1 89 ? -14.521 1.728 19.706 1.00 87.38 89 LEU A N 1
ATOM 721 C CA . LEU A 1 89 ? -15.800 1.038 19.905 1.00 87.38 89 LEU A CA 1
ATOM 722 C C . LEU A 1 89 ? -15.815 0.254 21.225 1.00 87.38 89 LEU A C 1
ATOM 724 O O . LEU A 1 89 ? -16.738 0.406 22.025 1.00 87.38 89 LEU A O 1
ATOM 728 N N . PHE A 1 90 ? -14.768 -0.529 21.497 1.00 85.75 90 PHE A N 1
ATOM 729 C CA . PHE A 1 90 ? -14.663 -1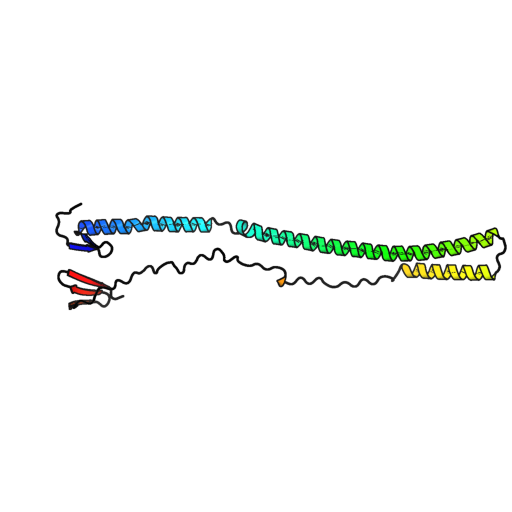.266 22.760 1.00 85.75 90 PHE A CA 1
ATOM 730 C C . PHE A 1 90 ? -14.527 -0.342 23.972 1.00 85.75 90 PHE A C 1
ATOM 732 O O . PHE A 1 90 ? -15.131 -0.594 25.014 1.00 85.75 90 PHE A O 1
ATOM 739 N N . THR A 1 91 ? -13.765 0.745 23.846 1.00 88.81 91 THR A N 1
ATOM 740 C CA . THR A 1 91 ? -13.582 1.717 24.931 1.00 88.81 91 THR A CA 1
ATOM 741 C C . THR A 1 91 ? -14.897 2.398 25.298 1.00 88.81 91 THR A C 1
ATOM 743 O O . THR A 1 91 ? -15.192 2.580 26.481 1.00 88.81 91 THR A O 1
ATOM 746 N N . GLU A 1 92 ? -15.705 2.781 24.308 1.00 87.88 92 GLU A N 1
ATOM 747 C CA . GLU A 1 92 ? -17.006 3.402 24.548 1.00 87.88 92 GLU A CA 1
ATOM 748 C C . GLU A 1 92 ? -17.961 2.448 25.270 1.00 87.88 92 GLU A C 1
ATOM 750 O O . GLU A 1 92 ? -18.549 2.828 26.286 1.00 87.88 92 GLU A O 1
ATOM 755 N N . GLU A 1 93 ? -18.039 1.197 24.821 1.00 85.94 93 GLU A N 1
ATOM 756 C CA . GLU A 1 93 ? -18.870 0.169 25.446 1.00 85.94 93 GLU A CA 1
ATOM 757 C C . GLU A 1 93 ? -18.436 -0.099 26.898 1.00 85.94 93 GLU A C 1
ATOM 759 O O . GLU A 1 93 ? -19.250 -0.042 27.822 1.00 85.94 93 GLU A O 1
ATOM 764 N N . MET A 1 94 ? -17.131 -0.266 27.148 1.00 87.19 94 MET A N 1
ATOM 765 C CA . MET A 1 94 ? -16.599 -0.451 28.506 1.00 87.19 94 MET A CA 1
ATOM 766 C C . MET A 1 94 ? -16.895 0.746 29.414 1.00 87.19 94 MET A C 1
ATOM 768 O O . MET A 1 94 ? -17.248 0.579 30.585 1.00 87.19 94 MET A O 1
ATOM 772 N N . ASN A 1 95 ? -16.820 1.967 28.880 1.00 91.06 95 ASN A N 1
ATOM 773 C CA . ASN A 1 95 ? -17.175 3.171 29.624 1.00 91.06 95 ASN A CA 1
ATOM 774 C C . ASN A 1 95 ? -18.665 3.215 29.988 1.00 91.06 95 ASN A C 1
ATOM 776 O O . ASN A 1 95 ? -19.009 3.694 31.073 1.00 91.06 95 ASN A O 1
ATOM 780 N N . GLN A 1 96 ? -19.556 2.724 29.123 1.00 89.38 96 GLN A N 1
ATOM 781 C CA . GLN A 1 96 ? -20.983 2.622 29.436 1.00 89.38 96 GLN A CA 1
ATOM 782 C C . GLN A 1 96 ? -21.235 1.630 30.577 1.00 89.38 96 GLN A C 1
ATOM 784 O O . GLN A 1 96 ? -21.947 1.968 31.527 1.00 89.38 96 GLN A O 1
ATOM 789 N N . GLN A 1 97 ? -20.593 0.459 30.544 1.00 88.25 97 GLN A N 1
ATOM 790 C CA . GLN A 1 97 ? -20.720 -0.532 31.619 1.00 88.25 97 GLN A CA 1
ATOM 791 C C . GLN A 1 97 ? -20.155 -0.008 32.947 1.00 88.25 97 GLN A C 1
ATOM 793 O O . GLN A 1 97 ? -20.794 -0.127 33.994 1.00 88.25 97 GLN A O 1
ATOM 798 N N . ASN A 1 98 ? -19.015 0.686 32.913 1.00 92.19 98 ASN A N 1
ATOM 799 C CA . ASN A 1 98 ? -18.429 1.294 34.107 1.00 92.19 98 ASN A CA 1
ATOM 800 C C . ASN A 1 98 ? -19.333 2.390 34.710 1.00 92.19 98 ASN A C 1
ATOM 802 O O . ASN A 1 98 ? -19.475 2.487 35.930 1.00 92.19 98 ASN A O 1
ATOM 806 N N . LYS A 1 99 ? -20.013 3.192 33.876 1.00 94.25 99 LYS A N 1
ATOM 807 C CA . LYS A 1 99 ? -21.008 4.172 34.351 1.00 94.25 99 LYS A CA 1
ATOM 808 C C . LYS A 1 99 ? -22.169 3.495 35.083 1.00 94.25 99 LYS A C 1
ATOM 810 O O . LYS A 1 99 ? -22.549 3.975 36.150 1.00 94.25 99 LYS A O 1
ATOM 815 N N . LYS A 1 100 ? -22.707 2.389 34.552 1.00 92.81 100 LYS A N 1
ATOM 816 C CA . LYS A 1 100 ? -23.763 1.609 35.226 1.00 92.81 100 LYS A CA 1
ATOM 817 C C . LYS A 1 100 ? -23.277 1.070 36.575 1.00 92.81 100 LYS A C 1
ATOM 819 O O . LYS A 1 100 ? -23.970 1.219 37.578 1.00 92.81 100 LYS A O 1
ATOM 824 N N . LEU A 1 101 ? -22.055 0.538 36.626 1.00 93.94 101 LEU A N 1
ATOM 825 C CA . LEU A 1 101 ? -21.446 0.036 37.862 1.00 93.94 101 LEU A CA 1
ATOM 826 C C . LEU A 1 101 ? -21.332 1.138 38.927 1.00 93.94 101 LEU A C 1
ATOM 828 O O . LEU A 1 101 ? -21.723 0.940 40.080 1.00 93.94 101 LEU A O 1
ATOM 832 N N . LEU A 1 102 ? -20.863 2.328 38.541 1.00 95.12 102 LEU A N 1
ATOM 833 C CA . LEU A 1 102 ? -20.784 3.485 39.436 1.00 95.12 102 LEU A CA 1
ATOM 834 C C . LEU A 1 102 ? -22.163 3.945 39.929 1.00 95.12 102 LEU A C 1
ATOM 836 O O . LEU A 1 102 ? -22.295 4.328 41.092 1.00 95.12 102 LEU A O 1
ATOM 840 N N . GLN A 1 103 ? -23.195 3.887 39.082 1.00 95.31 103 GLN A N 1
ATOM 841 C CA . GLN A 1 103 ? -24.569 4.208 39.478 1.00 95.31 103 GLN A CA 1
ATOM 842 C C . GLN A 1 103 ? -25.105 3.219 40.518 1.00 95.31 103 GLN A C 1
ATOM 844 O O . GLN A 1 103 ? -25.622 3.653 41.547 1.00 95.31 103 GLN A O 1
ATOM 849 N N . ILE A 1 104 ? -24.938 1.911 40.292 1.00 94.19 104 ILE A N 1
ATOM 850 C CA . ILE A 1 104 ? -25.335 0.865 41.249 1.00 94.19 104 ILE A CA 1
ATOM 851 C C . ILE A 1 104 ? -24.606 1.070 42.580 1.00 94.19 104 ILE A C 1
ATOM 853 O O . ILE A 1 104 ? -25.236 1.098 43.638 1.00 94.19 104 ILE A O 1
ATOM 857 N N . LYS A 1 105 ? -23.290 1.304 42.539 1.00 95.00 105 LYS A N 1
ATOM 858 C CA . LYS A 1 105 ? -22.493 1.579 43.740 1.00 95.00 105 LYS A CA 1
ATOM 859 C C . LYS A 1 105 ? -22.997 2.808 44.499 1.00 95.00 105 LYS A C 1
ATOM 861 O O . LYS A 1 105 ? -23.161 2.751 45.711 1.00 95.00 105 LYS A O 1
ATOM 866 N N . SER A 1 106 ? -23.310 3.894 43.792 1.00 95.06 106 SER A N 1
ATOM 867 C CA . SER A 1 106 ? -23.858 5.110 44.402 1.00 95.06 106 SER A CA 1
ATOM 868 C C . SER A 1 106 ? -25.206 4.865 45.093 1.00 95.06 106 SER A C 1
ATOM 870 O O . SER A 1 106 ? -25.422 5.377 46.196 1.00 95.06 106 SER A O 1
ATOM 872 N N . LYS A 1 107 ? -26.089 4.051 44.489 1.00 93.38 107 LYS A N 1
ATOM 873 C CA . LYS A 1 107 ? -27.357 3.627 45.108 1.00 93.38 107 LYS A CA 1
ATOM 874 C C . LYS A 1 107 ? -27.108 2.831 46.394 1.00 93.38 107 LYS A C 1
ATOM 876 O O . LYS A 1 107 ? -27.707 3.146 47.418 1.00 93.38 107 LYS A O 1
ATOM 881 N N . ILE A 1 108 ? -26.195 1.856 46.359 1.00 93.88 108 ILE A N 1
ATOM 882 C CA . ILE A 1 108 ? -25.812 1.054 47.534 1.00 93.88 108 ILE A CA 1
ATOM 883 C C . ILE A 1 108 ? -25.278 1.955 48.652 1.00 93.88 108 ILE A C 1
ATOM 885 O O . ILE A 1 108 ? -25.762 1.892 49.780 1.00 93.88 108 ILE A O 1
ATOM 889 N N . ASP A 1 109 ? -24.330 2.841 48.338 1.00 94.94 109 ASP A N 1
ATOM 890 C CA . ASP A 1 109 ? -23.733 3.747 49.321 1.00 94.94 109 ASP A CA 1
ATOM 891 C C . ASP A 1 109 ? -24.782 4.674 49.956 1.00 94.94 109 ASP A C 1
ATOM 893 O O . ASP A 1 109 ? -24.674 5.025 51.132 1.00 94.94 109 ASP A O 1
ATOM 897 N N . LYS A 1 110 ? -25.802 5.089 49.191 1.00 94.44 110 LYS A N 1
ATOM 898 C CA . LYS A 1 110 ? -26.919 5.893 49.700 1.00 94.44 110 LYS A CA 1
ATOM 899 C C . LYS A 1 110 ? -27.750 5.109 50.718 1.00 94.44 110 LYS A C 1
ATOM 901 O O . LYS A 1 110 ? -27.921 5.600 51.830 1.00 94.44 110 LYS A O 1
ATOM 906 N N . LEU A 1 111 ? -28.174 3.892 50.376 1.00 93.38 111 LEU A N 1
ATOM 907 C CA . LEU A 1 111 ? -28.948 3.030 51.278 1.00 93.38 111 LEU A CA 1
ATOM 908 C C . LEU A 1 111 ? -28.178 2.702 52.566 1.00 93.38 111 LEU A C 1
ATOM 910 O O . LEU A 1 111 ? -28.756 2.712 53.649 1.00 93.38 111 LEU A O 1
ATOM 914 N N . ILE A 1 112 ? -26.863 2.468 52.471 1.00 93.06 112 ILE A N 1
ATOM 915 C CA . ILE A 1 112 ? -26.003 2.240 53.643 1.00 93.06 112 ILE A CA 1
ATOM 916 C C . ILE A 1 112 ? -25.961 3.478 54.546 1.00 93.06 112 ILE A C 1
ATOM 918 O O . ILE A 1 112 ? -26.084 3.349 55.764 1.00 93.06 112 ILE A O 1
ATOM 922 N N . ARG A 1 113 ? -25.777 4.674 53.970 1.00 95.25 113 ARG A N 1
ATOM 923 C CA . ARG A 1 113 ? -25.730 5.929 54.740 1.00 95.25 113 ARG A CA 1
ATOM 924 C C . ARG A 1 113 ? -27.052 6.233 55.435 1.00 95.25 113 ARG A C 1
ATOM 926 O O . ARG A 1 113 ? -27.033 6.699 56.568 1.00 95.25 113 ARG A O 1
ATOM 933 N N . GLU A 1 114 ? -28.163 6.002 54.746 1.00 94.19 114 GLU A N 1
ATOM 934 C CA . GLU A 1 114 ? -29.510 6.277 55.253 1.00 94.19 114 GLU A CA 1
ATOM 935 C C . GLU A 1 114 ? -29.982 5.201 56.247 1.00 94.19 114 GLU A C 1
ATOM 937 O O . GLU A 1 114 ? -30.866 5.473 57.046 1.00 94.19 114 GLU A O 1
ATOM 942 N N . GLN A 1 115 ? -29.353 4.016 56.257 1.00 89.19 115 GLN A N 1
ATOM 943 C CA . GLN A 1 115 ? -29.731 2.848 57.073 1.00 89.19 115 GLN A CA 1
ATOM 944 C C . GLN A 1 115 ? -31.174 2.358 56.841 1.00 89.19 115 GLN A C 1
ATOM 946 O O . GLN A 1 115 ? -31.724 1.614 57.650 1.00 89.19 115 GLN A O 1
ATOM 951 N N . GLU A 1 116 ? -31.767 2.719 55.703 1.00 84.81 116 GLU A N 1
ATOM 952 C CA . GLU A 1 116 ? -33.157 2.427 55.335 1.00 84.81 116 GLU A CA 1
ATOM 953 C C . GLU A 1 116 ? -33.226 1.563 54.066 1.00 84.81 116 GLU A C 1
ATOM 955 O O . GLU A 1 116 ? -33.809 1.943 53.055 1.00 84.81 116 GLU A O 1
ATOM 960 N N . ALA A 1 117 ? -32.615 0.378 54.093 1.00 90.50 117 ALA A N 1
ATOM 961 C CA . ALA A 1 117 ? -32.745 -0.581 52.997 1.00 90.50 117 ALA A CA 1
ATOM 962 C C . ALA A 1 117 ? -33.969 -1.485 53.200 1.00 90.50 117 ALA A C 1
ATOM 964 O O . ALA A 1 117 ? -34.080 -2.173 54.219 1.00 90.50 117 ALA A O 1
ATOM 965 N N . THR A 1 118 ? -34.863 -1.548 52.213 1.00 92.00 118 THR A N 1
ATOM 966 C CA . THR A 1 118 ? -35.934 -2.549 52.194 1.00 92.00 118 THR A CA 1
ATOM 967 C C . THR A 1 118 ? -35.474 -3.833 51.503 1.00 92.00 118 THR A C 1
ATOM 969 O O . THR A 1 118 ? -34.520 -3.854 50.722 1.00 92.00 118 THR A O 1
ATOM 972 N N . LYS A 1 119 ? -36.185 -4.942 51.747 1.00 91.94 119 LYS A N 1
ATOM 973 C CA . LYS A 1 119 ? -35.940 -6.198 51.022 1.00 91.94 119 LYS A CA 1
ATOM 974 C C . LYS A 1 119 ? -36.112 -6.024 49.505 1.00 91.94 119 LYS A C 1
ATOM 976 O O . LYS A 1 119 ? -35.350 -6.603 48.739 1.00 91.94 119 LYS A O 1
ATOM 981 N N . GLN A 1 120 ? -37.052 -5.176 49.092 1.00 93.00 120 GLN A N 1
ATOM 982 C CA . GLN A 1 120 ? -37.300 -4.867 47.687 1.00 93.00 120 GLN A CA 1
ATOM 983 C C . GLN A 1 120 ? -36.122 -4.120 47.043 1.00 93.00 120 GLN A C 1
ATOM 985 O O . GLN A 1 120 ? -35.763 -4.435 45.912 1.00 93.00 120 GLN A O 1
ATOM 990 N N . ASP A 1 121 ? -35.471 -3.201 47.766 1.00 91.81 121 ASP A N 1
ATOM 991 C CA . ASP A 1 121 ? -34.269 -2.511 47.273 1.00 91.81 121 ASP A CA 1
ATOM 992 C C . ASP A 1 121 ? -33.112 -3.489 47.046 1.00 91.81 121 ASP A C 1
ATOM 994 O O . ASP A 1 121 ? -32.420 -3.420 46.030 1.00 91.81 121 ASP A O 1
ATOM 998 N N . ILE A 1 122 ? -32.928 -4.438 47.972 1.00 92.88 122 ILE A N 1
ATOM 999 C CA . ILE A 1 122 ? -31.905 -5.487 47.858 1.00 92.88 122 ILE A CA 1
ATOM 1000 C C . ILE A 1 122 ? -32.181 -6.381 46.646 1.00 92.88 122 ILE A C 1
ATOM 1002 O O . ILE A 1 122 ? -31.260 -6.678 45.885 1.00 92.88 122 ILE A O 1
ATOM 1006 N N . ASP A 1 123 ? -33.430 -6.804 46.445 1.00 94.62 123 ASP A N 1
ATOM 1007 C CA . ASP A 1 123 ? -33.798 -7.687 45.334 1.00 94.62 123 ASP A CA 1
ATOM 1008 C C . ASP A 1 123 ? -33.653 -6.980 43.971 1.00 94.62 123 ASP A C 1
ATOM 1010 O O . ASP A 1 123 ? -33.156 -7.578 43.010 1.00 94.62 123 ASP A O 1
ATOM 1014 N N . LEU A 1 124 ? -33.995 -5.686 43.896 1.00 94.69 124 LEU A N 1
ATOM 1015 C CA . LEU A 1 124 ? -33.771 -4.853 42.709 1.00 94.69 124 LEU A CA 1
ATOM 1016 C C . LEU A 1 124 ? -32.278 -4.705 42.394 1.00 94.69 124 LEU A C 1
ATOM 1018 O O . LEU A 1 124 ? -31.865 -4.975 41.269 1.00 94.69 124 LEU A O 1
ATOM 1022 N N . LEU A 1 125 ? -31.456 -4.335 43.380 1.00 94.69 125 LEU A N 1
ATOM 1023 C CA . LEU A 1 125 ? -30.009 -4.182 43.192 1.00 94.69 125 LEU A CA 1
ATOM 1024 C C . LEU A 1 125 ? -29.333 -5.502 42.815 1.00 94.69 125 LEU A C 1
ATOM 1026 O O . LEU A 1 125 ? -28.458 -5.516 41.954 1.00 94.69 125 LEU A O 1
ATOM 1030 N N . THR A 1 126 ? -29.757 -6.615 43.416 1.00 94.44 126 THR A N 1
ATOM 1031 C CA . THR A 1 126 ? -29.241 -7.950 43.077 1.00 94.44 126 THR A CA 1
ATOM 1032 C C . THR A 1 126 ? -29.547 -8.296 41.620 1.00 94.44 126 THR A C 1
ATOM 1034 O O . THR A 1 126 ? -28.679 -8.803 40.912 1.00 94.44 126 THR A O 1
ATOM 1037 N N . SER A 1 127 ? -30.754 -7.964 41.152 1.00 95.12 127 SER A N 1
ATOM 1038 C CA . SER A 1 127 ? -31.153 -8.170 39.757 1.00 95.12 127 SER A CA 1
ATOM 1039 C C . SER A 1 127 ? -30.368 -7.266 38.797 1.00 95.12 127 SER A C 1
ATOM 1041 O O . SER A 1 127 ? -29.871 -7.753 37.784 1.00 95.12 127 SER A O 1
ATOM 1043 N N . GLU A 1 128 ? -30.190 -5.978 39.129 1.00 94.88 128 GLU A N 1
ATOM 1044 C CA . GLU A 1 128 ? -29.377 -5.035 38.336 1.00 94.88 128 GLU A CA 1
ATOM 1045 C C . GLU A 1 128 ? -27.912 -5.501 38.225 1.00 94.88 128 GLU A C 1
ATOM 1047 O O . GLU A 1 128 ? -27.323 -5.440 37.146 1.00 94.88 128 GLU A O 1
ATOM 1052 N N . ILE A 1 129 ? -27.329 -6.005 39.320 1.00 94.88 129 ILE A N 1
ATOM 1053 C CA . ILE A 1 129 ? -25.959 -6.538 39.341 1.00 94.88 129 ILE A CA 1
ATOM 1054 C C . ILE A 1 129 ? -25.848 -7.796 38.478 1.00 94.88 129 ILE A C 1
ATOM 1056 O O . ILE A 1 129 ? -24.918 -7.895 37.683 1.00 94.88 129 ILE A O 1
ATOM 1060 N N . HIS A 1 130 ? -26.789 -8.735 38.601 1.00 95.00 130 HIS A N 1
ATOM 1061 C CA . HIS A 1 130 ? -26.772 -9.965 37.807 1.00 95.00 130 HIS A CA 1
ATOM 1062 C C . HIS A 1 130 ? -26.907 -9.674 36.308 1.00 95.00 130 HIS A C 1
ATOM 1064 O O . HIS A 1 130 ? -26.198 -10.256 35.491 1.00 95.00 130 HIS A O 1
ATOM 1070 N N . GLN A 1 131 ? -27.783 -8.738 35.930 1.00 91.88 131 GLN A N 1
ATOM 1071 C CA . GLN A 1 131 ? -27.918 -8.330 34.535 1.00 91.88 131 GLN A CA 1
ATOM 1072 C C . GLN A 1 131 ? -26.621 -7.701 34.003 1.00 91.88 131 GLN A C 1
ATOM 1074 O O . GLN A 1 131 ? -26.196 -8.020 32.893 1.00 91.88 131 GLN A O 1
ATOM 1079 N N . LEU A 1 132 ? -25.975 -6.835 34.789 1.00 91.31 132 LEU A N 1
ATOM 1080 C CA . LEU A 1 132 ? -24.701 -6.227 34.405 1.00 91.31 132 LEU A CA 1
ATOM 1081 C C . LEU A 1 132 ? -23.587 -7.277 34.258 1.00 91.31 132 LEU A C 1
ATOM 1083 O O . LEU A 1 132 ? -22.794 -7.194 33.324 1.00 91.31 132 LEU A O 1
ATOM 1087 N N . ASP A 1 133 ? -23.549 -8.277 35.139 1.00 91.12 133 ASP A N 1
ATOM 1088 C CA . ASP A 1 133 ? -22.599 -9.393 35.072 1.00 91.12 133 ASP A CA 1
ATOM 1089 C C . ASP A 1 133 ? -22.780 -10.224 33.789 1.00 91.12 133 ASP A C 1
ATOM 1091 O O . ASP A 1 133 ? -21.810 -10.526 33.085 1.00 91.12 133 ASP A O 1
ATOM 1095 N N . GLU A 1 134 ? -24.028 -10.505 33.401 1.00 88.94 134 GLU A N 1
ATOM 1096 C CA . GLU A 1 134 ? -24.328 -11.152 32.121 1.00 88.94 134 GLU A CA 1
ATOM 1097 C C . GLU A 1 134 ? -23.913 -10.301 30.913 1.00 88.94 134 GLU A C 1
ATOM 1099 O O . GLU A 1 134 ? -23.377 -10.837 29.939 1.00 88.94 134 GLU A O 1
ATOM 1104 N N . GLU A 1 135 ? -24.179 -8.991 30.941 1.00 86.25 135 GLU A N 1
ATOM 1105 C CA . GLU A 1 135 ? -23.796 -8.060 29.871 1.00 86.25 135 GLU A CA 1
ATOM 1106 C C . GLU A 1 135 ? -22.267 -8.010 29.709 1.00 86.25 135 GLU A C 1
ATOM 1108 O O . GLU A 1 135 ? -21.762 -8.157 28.593 1.00 86.25 135 GLU A O 1
ATOM 1113 N N . ILE A 1 136 ? -21.520 -7.907 30.813 1.00 86.50 136 ILE A N 1
ATOM 1114 C CA . ILE A 1 136 ? -20.049 -7.929 30.819 1.00 86.50 136 ILE A CA 1
ATOM 1115 C C . ILE A 1 136 ? -19.514 -9.271 30.310 1.00 86.50 136 ILE A C 1
ATOM 1117 O O . ILE A 1 136 ? -18.578 -9.308 29.509 1.00 86.50 136 ILE A O 1
ATOM 1121 N N . THR A 1 137 ? -20.127 -10.383 30.712 1.00 83.69 137 THR A N 1
ATOM 1122 C CA . THR A 1 137 ? -19.706 -11.716 30.265 1.00 83.69 137 THR A CA 1
ATOM 1123 C C . THR A 1 137 ? -19.926 -11.908 28.759 1.00 83.69 137 THR A C 1
ATOM 1125 O O . THR A 1 137 ? -19.081 -12.498 28.084 1.00 83.69 137 THR A O 1
ATOM 1128 N N . LYS A 1 138 ? -21.014 -11.361 28.196 1.00 81.31 138 LYS A N 1
ATOM 1129 C CA . LYS A 1 138 ? -21.305 -11.404 26.748 1.00 81.31 138 LYS A CA 1
ATOM 1130 C C . LYS A 1 138 ? -20.324 -10.563 25.919 1.00 81.31 138 LYS A C 1
ATOM 1132 O O . LYS A 1 138 ? -20.015 -10.938 24.786 1.00 81.31 138 LYS A O 1
ATOM 1137 N N . LEU A 1 139 ? -19.788 -9.475 26.480 1.00 75.69 139 LEU A N 1
ATOM 1138 C CA . LEU A 1 139 ? -18.809 -8.615 25.798 1.00 75.69 139 LEU A CA 1
ATOM 1139 C C . LEU A 1 139 ? -17.490 -9.331 25.470 1.00 75.69 139 LEU A C 1
ATOM 1141 O O . LEU A 1 139 ? -16.851 -8.989 24.478 1.00 75.69 139 LEU A O 1
ATOM 1145 N N . ASN A 1 140 ? -17.114 -10.357 26.239 1.00 64.00 140 ASN A N 1
ATOM 1146 C CA . ASN A 1 140 ? -15.871 -11.104 26.031 1.00 64.00 140 ASN A CA 1
ATOM 1147 C C . ASN A 1 140 ? -15.880 -12.040 24.809 1.00 64.00 140 ASN A C 1
ATOM 1149 O O . ASN A 1 140 ? -14.826 -12.575 24.471 1.00 64.00 140 ASN A O 1
ATOM 1153 N N . ILE A 1 141 ? -17.032 -12.287 24.167 1.00 56.59 141 ILE A N 1
ATOM 1154 C CA . ILE A 1 141 ? -17.160 -13.436 23.252 1.00 56.59 141 ILE A CA 1
ATOM 1155 C C . ILE A 1 141 ? -17.517 -13.051 21.804 1.00 56.59 141 ILE A C 1
ATOM 1157 O O . ILE A 1 141 ? -17.107 -13.774 20.899 1.00 56.59 141 ILE A O 1
ATOM 1161 N N . THR A 1 142 ? -18.217 -11.940 21.517 1.00 59.28 142 THR A N 1
ATOM 1162 C CA . THR A 1 142 ? -18.902 -11.860 20.197 1.00 59.28 142 THR A CA 1
ATOM 1163 C C . THR A 1 142 ? -19.195 -10.493 19.569 1.00 59.28 142 THR A C 1
ATOM 1165 O O . THR A 1 142 ? -19.760 -10.465 18.478 1.00 59.28 142 THR A O 1
ATOM 1168 N N . ASN A 1 143 ? -18.852 -9.351 20.167 1.00 64.31 143 ASN A N 1
ATOM 1169 C CA . ASN A 1 143 ? -19.534 -8.108 19.762 1.00 64.31 143 ASN A CA 1
ATOM 1170 C C . ASN A 1 143 ? -19.000 -7.374 18.523 1.00 64.31 143 ASN A C 1
ATOM 1172 O O . ASN A 1 143 ? -19.587 -6.360 18.148 1.00 64.31 143 ASN A O 1
ATOM 1176 N N . VAL A 1 144 ? -17.952 -7.861 17.848 1.00 72.25 144 VAL A N 1
ATOM 1177 C CA . VAL A 1 144 ? -17.471 -7.201 16.626 1.00 72.25 144 VAL A CA 1
ATOM 1178 C C . VAL A 1 144 ? -17.322 -8.174 15.466 1.00 72.25 144 VAL A C 1
ATOM 1180 O O . VAL A 1 144 ? -16.492 -9.079 15.483 1.00 72.25 144 VAL A O 1
ATOM 1183 N N . GLN A 1 145 ? -18.107 -7.930 14.417 1.00 81.06 145 GLN A N 1
ATOM 1184 C CA . GLN A 1 145 ? -17.950 -8.567 13.118 1.00 81.06 145 GLN A CA 1
ATOM 1185 C C . GLN A 1 145 ? -17.084 -7.680 12.220 1.00 81.06 145 GLN A C 1
ATOM 1187 O O . GLN A 1 145 ? -17.472 -6.564 11.874 1.00 81.06 145 GLN A O 1
ATOM 1192 N N . ILE A 1 146 ? -15.927 -8.193 11.803 1.00 84.19 146 ILE A N 1
ATOM 1193 C CA . ILE A 1 146 ? -15.048 -7.520 10.844 1.00 84.19 146 ILE A CA 1
ATOM 1194 C C . ILE A 1 146 ? -15.235 -8.179 9.480 1.00 84.19 146 ILE A C 1
ATOM 1196 O O . ILE A 1 146 ? -14.918 -9.353 9.301 1.00 84.19 146 ILE A O 1
ATOM 1200 N N . ASN A 1 147 ? -15.737 -7.417 8.510 1.00 88.56 147 ASN A N 1
ATOM 1201 C CA . ASN A 1 147 ? -15.849 -7.865 7.125 1.00 88.56 147 ASN A CA 1
ATOM 1202 C C . ASN A 1 147 ? -14.647 -7.344 6.334 1.00 88.56 147 ASN A C 1
ATOM 1204 O O . ASN A 1 147 ? -14.463 -6.131 6.218 1.00 88.56 147 ASN A O 1
ATOM 1208 N N . THR A 1 148 ? -13.841 -8.250 5.785 1.00 88.56 148 THR A N 1
ATOM 1209 C CA . THR A 1 148 ? -12.704 -7.908 4.924 1.00 88.56 148 THR A CA 1
ATOM 1210 C C . THR A 1 148 ? -12.968 -8.353 3.491 1.00 88.56 148 THR A C 1
ATOM 1212 O O . THR A 1 148 ? -13.630 -9.359 3.240 1.00 88.56 148 THR A O 1
ATOM 1215 N N . TYR A 1 149 ? -12.445 -7.582 2.542 1.00 89.75 149 TYR A N 1
ATOM 1216 C CA . TYR A 1 149 ? -12.545 -7.865 1.114 1.00 89.75 149 TYR A CA 1
ATOM 1217 C C . TYR A 1 149 ? -11.142 -7.846 0.504 1.00 89.75 149 TYR A C 1
ATOM 1219 O O . TYR A 1 149 ? -10.299 -7.066 0.956 1.00 89.75 149 TYR A O 1
ATOM 1227 N N . PRO A 1 150 ? -10.865 -8.696 -0.498 1.00 86.19 150 PRO A N 1
ATOM 1228 C CA . PRO A 1 150 ? -9.557 -8.734 -1.132 1.00 86.19 150 PRO A CA 1
ATOM 1229 C C . PRO A 1 150 ? -9.270 -7.424 -1.872 1.00 86.19 150 PRO A C 1
ATOM 1231 O O . PRO A 1 150 ? -10.129 -6.892 -2.577 1.00 86.19 150 PRO A O 1
ATOM 1234 N N . LEU A 1 151 ? -8.039 -6.928 -1.741 1.00 86.31 151 LEU A N 1
ATOM 1235 C CA . LEU A 1 151 ? -7.549 -5.821 -2.553 1.00 86.31 151 LEU A CA 1
ATOM 1236 C C . LEU A 1 151 ? -7.210 -6.346 -3.953 1.00 86.31 151 LEU A C 1
ATOM 1238 O O . LEU A 1 151 ? -6.295 -7.154 -4.106 1.00 86.31 151 LEU A O 1
ATOM 1242 N N . VAL A 1 152 ? -7.941 -5.883 -4.967 1.00 85.25 152 VAL A N 1
ATOM 1243 C CA . VAL A 1 152 ? -7.678 -6.214 -6.374 1.00 85.25 152 VAL A CA 1
ATOM 1244 C C . VAL A 1 152 ? -6.933 -5.049 -7.013 1.00 85.25 152 VAL A C 1
ATOM 1246 O O . VAL A 1 152 ? -7.472 -3.951 -7.129 1.00 85.25 152 VAL A O 1
ATOM 1249 N N . ILE A 1 153 ? -5.683 -5.289 -7.404 1.00 81.44 153 ILE A N 1
ATOM 1250 C CA . ILE A 1 153 ? -4.875 -4.340 -8.171 1.00 81.44 153 ILE A CA 1
ATOM 1251 C C . ILE A 1 153 ? -4.940 -4.781 -9.631 1.00 81.44 153 ILE A C 1
ATOM 1253 O O . ILE A 1 153 ? -4.534 -5.891 -9.962 1.00 81.44 153 ILE A O 1
ATOM 1257 N N . GLU A 1 154 ? -5.477 -3.923 -10.490 1.00 83.25 154 GLU A N 1
ATOM 1258 C CA . GLU A 1 154 ? -5.534 -4.158 -11.932 1.00 83.25 154 GLU A CA 1
ATOM 1259 C C . GLU A 1 154 ? -4.209 -3.811 -12.629 1.00 83.25 154 GLU A C 1
ATOM 1261 O O . GLU A 1 154 ? -3.534 -2.835 -12.300 1.00 83.25 154 GLU A O 1
ATOM 1266 N N . ASP A 1 155 ? -3.869 -4.540 -13.689 1.00 73.94 155 ASP A N 1
ATOM 1267 C CA . ASP A 1 155 ? -2.681 -4.222 -14.495 1.00 73.94 155 ASP A CA 1
ATOM 1268 C C . ASP A 1 155 ? -2.780 -2.836 -15.167 1.00 73.94 155 ASP A C 1
ATOM 1270 O O . ASP A 1 155 ? -1.771 -2.221 -15.509 1.00 73.94 155 ASP A O 1
ATOM 1274 N N . SER A 1 156 ? -3.998 -2.303 -15.308 1.00 76.25 156 SER A N 1
ATOM 1275 C CA . SER A 1 156 ? -4.297 -0.981 -15.870 1.00 76.25 156 SER A CA 1
ATOM 1276 C C . SER A 1 156 ? -3.763 0.191 -15.026 1.00 76.25 156 SER A C 1
ATOM 1278 O O . SER A 1 156 ? -3.621 1.297 -15.556 1.00 76.25 156 SER A O 1
ATOM 1280 N N . PHE A 1 157 ? -3.426 -0.033 -13.746 1.00 79.06 157 PHE A N 1
ATOM 1281 C CA . PHE A 1 157 ? -2.919 1.008 -12.840 1.00 79.06 157 PHE A CA 1
ATOM 1282 C C . PHE A 1 157 ? -1.508 1.496 -13.199 1.00 79.06 157 PHE A C 1
ATOM 1284 O O . PHE A 1 157 ? -1.139 2.613 -12.830 1.00 79.06 157 PHE A O 1
ATOM 1291 N N . ILE A 1 158 ? -0.716 0.694 -13.921 1.00 83.62 158 ILE A N 1
ATOM 1292 C CA . ILE A 1 158 ? 0.645 1.048 -14.334 1.00 83.62 158 ILE A CA 1
ATOM 1293 C C . ILE A 1 158 ? 0.740 0.987 -15.855 1.00 83.62 158 ILE A C 1
ATOM 1295 O O . ILE A 1 158 ? 0.647 -0.073 -16.464 1.00 83.62 158 ILE A O 1
ATOM 1299 N N . GLN A 1 159 ? 1.012 2.133 -16.475 1.00 84.19 159 GLN A N 1
ATOM 1300 C CA . GLN A 1 159 ? 1.226 2.218 -17.917 1.00 84.19 159 GLN A CA 1
ATOM 1301 C C . GLN A 1 159 ? 2.694 2.488 -18.226 1.00 84.19 159 GLN A C 1
ATOM 1303 O O . GLN A 1 159 ? 3.263 3.502 -17.817 1.00 84.19 159 GLN A O 1
ATOM 1308 N N . ILE A 1 160 ? 3.309 1.583 -18.987 1.00 83.88 160 ILE A N 1
ATOM 1309 C CA . ILE A 1 160 ? 4.665 1.757 -19.507 1.00 83.88 160 ILE A CA 1
ATOM 1310 C C . ILE A 1 160 ? 4.545 2.183 -20.966 1.00 83.88 160 ILE A C 1
ATOM 1312 O O . ILE A 1 160 ? 4.369 1.359 -21.860 1.00 83.88 160 ILE A O 1
ATOM 1316 N N . ASN A 1 161 ? 4.646 3.489 -21.199 1.00 80.50 161 ASN A N 1
ATOM 1317 C CA . ASN A 1 161 ? 4.561 4.070 -22.533 1.00 80.50 161 ASN A CA 1
ATOM 1318 C C . ASN A 1 161 ? 5.957 4.402 -23.062 1.00 80.50 161 ASN A C 1
ATOM 1320 O O . ASN A 1 161 ? 6.795 4.960 -22.350 1.00 80.50 161 ASN A O 1
ATOM 1324 N N . LYS A 1 162 ? 6.201 4.094 -24.338 1.00 73.25 162 LYS A N 1
ATOM 1325 C CA . LYS A 1 162 ? 7.386 4.586 -25.040 1.00 73.25 162 LYS A CA 1
ATOM 1326 C C . LYS A 1 162 ? 7.165 6.057 -25.384 1.00 73.25 162 LYS A C 1
ATOM 1328 O O . LYS A 1 162 ? 6.189 6.395 -26.046 1.00 73.25 162 LYS A O 1
ATOM 1333 N N . ILE A 1 163 ? 8.074 6.921 -24.950 1.00 66.81 163 ILE A N 1
ATOM 1334 C CA . ILE A 1 163 ? 8.087 8.320 -25.379 1.00 66.81 163 ILE A CA 1
ATOM 1335 C C . ILE A 1 163 ? 8.644 8.331 -26.809 1.00 66.81 163 ILE A C 1
ATOM 1337 O O . ILE A 1 163 ? 9.807 7.999 -27.034 1.00 66.81 163 ILE A O 1
ATOM 1341 N N . ASP A 1 164 ? 7.790 8.634 -27.785 1.00 58.28 164 ASP A N 1
ATOM 1342 C CA . ASP A 1 164 ? 8.099 8.551 -29.222 1.00 58.28 164 ASP A CA 1
ATOM 1343 C C . ASP A 1 164 ? 8.970 9.718 -29.741 1.00 58.28 164 ASP A C 1
ATOM 1345 O O . ASP A 1 164 ? 9.265 9.777 -30.933 1.00 58.28 164 ASP A O 1
ATOM 1349 N N . GLU A 1 165 ? 9.438 10.613 -28.861 1.00 56.59 165 GLU A N 1
ATOM 1350 C CA . GLU A 1 165 ? 10.215 11.819 -29.213 1.00 56.59 165 GLU A CA 1
ATOM 1351 C C . GLU A 1 165 ? 11.530 11.531 -29.964 1.00 56.59 165 GLU A C 1
ATOM 1353 O O . GLU A 1 165 ? 12.083 12.426 -30.596 1.00 56.59 165 GLU A O 1
ATOM 1358 N N . TYR A 1 166 ? 12.005 10.280 -29.968 1.00 55.88 166 TYR A N 1
ATOM 1359 C CA . TYR A 1 166 ? 13.239 9.865 -30.646 1.00 55.88 166 TYR A CA 1
ATOM 1360 C C . TYR A 1 166 ? 13.056 8.623 -31.525 1.00 55.88 166 TYR A C 1
ATOM 1362 O O . TYR A 1 166 ? 13.927 7.747 -31.567 1.00 55.88 166 TYR A O 1
ATOM 1370 N N . LYS A 1 167 ? 11.927 8.492 -32.234 1.00 54.12 167 LYS A N 1
ATOM 1371 C CA . LYS A 1 167 ? 11.862 7.524 -33.341 1.00 54.12 167 LYS A CA 1
ATOM 1372 C C . LYS A 1 167 ? 12.944 7.885 -34.362 1.00 54.12 167 LYS A C 1
ATOM 1374 O O . LYS A 1 167 ? 12.821 8.868 -35.084 1.00 54.12 167 LYS A O 1
ATOM 1379 N N . ILE A 1 168 ? 14.017 7.093 -34.399 1.00 60.91 168 ILE A N 1
ATOM 1380 C CA . ILE A 1 168 ? 15.034 7.177 -35.447 1.00 60.91 168 ILE A CA 1
ATOM 1381 C C . ILE A 1 168 ? 14.343 6.776 -36.748 1.00 60.91 168 ILE A C 1
ATOM 1383 O O . ILE A 1 168 ? 14.126 5.593 -37.013 1.00 60.91 168 ILE A O 1
ATOM 1387 N N . ASP A 1 169 ? 13.943 7.776 -37.525 1.00 61.72 169 ASP A N 1
ATOM 1388 C CA . ASP A 1 169 ? 13.332 7.572 -38.825 1.00 61.72 169 ASP A CA 1
ATOM 1389 C C . ASP A 1 169 ? 14.409 7.208 -39.853 1.00 61.72 169 ASP A C 1
ATOM 1391 O O . ASP A 1 169 ? 15.098 8.060 -40.417 1.00 61.72 169 ASP A O 1
ATOM 1395 N N . LEU A 1 170 ? 14.574 5.904 -40.070 1.00 62.03 170 LEU A N 1
ATOM 1396 C CA . LEU A 1 170 ? 15.489 5.358 -41.070 1.00 62.03 170 LEU A CA 1
ATOM 1397 C C . LEU A 1 170 ? 14.886 5.350 -42.481 1.00 62.03 170 LEU A C 1
ATOM 1399 O O . LEU A 1 170 ? 15.573 4.949 -43.418 1.00 62.03 170 LEU A O 1
ATOM 1403 N N . SER A 1 171 ? 13.638 5.799 -42.664 1.00 66.25 171 SER A N 1
ATOM 1404 C CA . SER A 1 171 ? 13.004 5.831 -43.989 1.00 66.25 171 SER A CA 1
ATOM 1405 C C . SER A 1 171 ? 13.672 6.827 -44.951 1.00 66.25 171 SER A C 1
ATOM 1407 O O . SER A 1 171 ? 13.553 6.684 -46.164 1.00 66.25 171 SER A O 1
ATOM 1409 N N . ASN A 1 172 ? 14.467 7.767 -44.421 1.00 59.97 172 ASN A N 1
ATOM 1410 C CA . ASN A 1 172 ? 15.273 8.717 -45.194 1.00 59.97 172 ASN A CA 1
ATOM 1411 C C . ASN A 1 172 ? 16.658 8.187 -45.611 1.00 59.97 172 ASN A C 1
ATOM 1413 O O . ASN A 1 172 ? 17.416 8.907 -46.267 1.00 59.97 172 ASN A O 1
ATOM 1417 N N . VAL A 1 173 ? 17.029 6.952 -45.248 1.00 60.84 173 VAL A N 1
ATOM 1418 C CA . VAL A 1 173 ? 18.252 6.328 -45.771 1.00 60.84 173 VAL A CA 1
ATOM 1419 C C . VAL A 1 173 ? 17.988 5.953 -47.230 1.00 60.84 173 VAL A C 1
ATOM 1421 O O . VAL A 1 173 ? 17.404 4.913 -47.523 1.00 60.84 173 VAL A O 1
ATOM 1424 N N . ALA A 1 174 ? 18.372 6.847 -48.146 1.00 56.97 174 ALA A N 1
ATOM 1425 C CA . ALA A 1 174 ? 18.191 6.664 -49.582 1.00 56.97 174 ALA A CA 1
ATOM 1426 C C . ALA A 1 174 ? 18.720 5.297 -50.052 1.00 56.97 174 ALA A C 1
ATOM 1428 O O . ALA A 1 174 ? 19.742 4.810 -49.560 1.00 56.97 174 ALA A O 1
ATOM 1429 N N . HIS A 1 175 ? 18.033 4.693 -51.027 1.00 54.19 175 HIS A N 1
ATOM 1430 C CA . HIS A 1 175 ? 18.467 3.444 -51.643 1.00 54.19 175 HIS A CA 1
ATOM 1431 C C . HIS A 1 175 ? 19.929 3.544 -52.105 1.00 54.19 175 HIS A C 1
ATOM 1433 O O . HIS A 1 175 ? 20.333 4.513 -52.744 1.00 54.19 175 HIS A O 1
ATOM 1439 N N . VAL A 1 176 ? 20.722 2.518 -51.781 1.00 53.62 176 VAL A N 1
ATOM 1440 C CA . VAL A 1 176 ? 22.174 2.456 -52.053 1.00 53.62 176 VAL A CA 1
ATOM 1441 C C . VAL A 1 176 ? 22.486 2.448 -53.561 1.00 53.62 176 VAL A C 1
ATOM 1443 O O . VAL A 1 176 ? 23.622 2.680 -53.965 1.00 53.62 176 VAL A O 1
ATOM 1446 N N . HIS A 1 177 ? 21.479 2.224 -54.408 1.00 46.03 177 HIS A N 1
ATOM 1447 C CA . HIS A 1 177 ? 21.607 2.244 -55.858 1.00 46.03 177 HIS A CA 1
ATOM 1448 C C . HIS A 1 177 ? 21.078 3.554 -56.455 1.00 46.03 177 HIS A C 1
ATOM 1450 O O . HIS A 1 177 ? 20.046 4.090 -56.051 1.00 46.03 177 HIS A O 1
ATOM 1456 N N . ARG A 1 178 ? 21.780 4.051 -57.474 1.00 44.19 178 ARG A N 1
ATOM 1457 C CA . ARG A 1 178 ? 21.366 5.200 -58.281 1.00 44.19 178 ARG A CA 1
ATOM 1458 C C . ARG A 1 178 ? 21.115 4.728 -59.707 1.00 44.19 178 ARG A C 1
ATOM 1460 O O . ARG A 1 178 ? 22.060 4.385 -60.406 1.00 44.19 178 ARG A O 1
ATOM 1467 N N . THR A 1 179 ? 19.866 4.762 -60.160 1.00 44.81 179 THR A N 1
ATOM 1468 C CA . THR A 1 179 ? 19.533 4.503 -61.568 1.00 44.81 179 THR A CA 1
ATOM 1469 C C . THR A 1 179 ? 19.935 5.710 -62.416 1.00 44.81 179 THR A C 1
ATOM 1471 O O . THR A 1 179 ? 19.417 6.816 -62.232 1.00 44.81 179 THR A O 1
ATOM 1474 N N . LEU A 1 180 ? 20.876 5.525 -63.342 1.00 50.19 180 LEU A N 1
ATOM 1475 C CA . LEU A 1 180 ? 21.290 6.566 -64.283 1.00 50.19 180 LEU A CA 1
ATOM 1476 C C . LEU A 1 180 ? 20.351 6.557 -65.497 1.00 50.19 180 LEU A C 1
ATOM 1478 O O . LEU A 1 180 ? 20.383 5.640 -66.309 1.00 50.19 180 LEU A O 1
ATOM 1482 N N . LYS A 1 181 ? 19.516 7.593 -65.645 1.00 44.84 181 LYS A N 1
ATOM 1483 C CA . LYS A 1 181 ? 18.725 7.804 -66.869 1.00 44.84 181 LYS A CA 1
ATOM 1484 C C . LYS A 1 181 ? 19.600 8.468 -67.932 1.00 44.84 181 LYS A C 1
ATOM 1486 O O . LYS A 1 181 ? 19.791 9.684 -67.906 1.00 44.84 181 LYS A O 1
ATOM 1491 N N . ILE A 1 182 ? 20.145 7.677 -68.851 1.00 51.47 182 ILE A N 1
ATOM 1492 C CA . ILE A 1 182 ? 20.864 8.189 -70.025 1.00 51.47 182 ILE A CA 1
ATOM 1493 C C . ILE A 1 182 ? 19.817 8.630 -71.067 1.00 51.47 182 ILE A C 1
ATOM 1495 O O . ILE A 1 182 ? 18.815 7.949 -71.255 1.00 51.47 182 ILE A O 1
ATOM 1499 N N . ARG A 1 183 ? 19.994 9.806 -71.693 1.00 48.88 183 ARG A N 1
ATOM 1500 C CA . ARG A 1 183 ? 19.032 10.358 -72.674 1.00 48.88 183 ARG A CA 1
ATOM 1501 C C . ARG A 1 183 ? 18.993 9.505 -73.944 1.00 48.88 183 ARG A C 1
ATOM 1503 O O . ARG A 1 183 ? 20.063 9.183 -74.462 1.00 48.88 183 ARG A O 1
ATOM 1510 N N . ASP A 1 184 ? 17.782 9.258 -74.452 1.00 46.62 184 ASP A N 1
ATOM 1511 C CA . ASP A 1 184 ? 17.504 8.580 -75.725 1.00 46.62 184 ASP A CA 1
ATOM 1512 C C . ASP A 1 184 ? 18.352 9.161 -76.864 1.00 46.62 184 ASP A C 1
ATOM 1514 O O . ASP A 1 184 ? 18.140 10.278 -77.340 1.00 46.62 184 ASP A O 1
ATOM 1518 N N . GLY A 1 185 ? 19.339 8.384 -77.296 1.00 51.88 185 GLY A N 1
ATOM 1519 C CA . GLY A 1 185 ? 20.037 8.552 -78.563 1.00 51.88 185 GLY A CA 1
ATOM 1520 C C . GLY A 1 185 ? 19.878 7.270 -79.372 1.00 51.88 185 GLY A C 1
ATOM 1521 O O . GLY A 1 185 ? 19.605 6.219 -78.805 1.00 51.88 185 GLY A O 1
ATOM 1522 N N . SER A 1 186 ? 20.036 7.326 -80.696 1.00 49.59 186 SER A N 1
ATOM 1523 C CA . SER A 1 186 ? 19.983 6.121 -81.532 1.00 49.59 186 SER A CA 1
ATOM 1524 C C . SER A 1 186 ? 21.099 5.153 -81.123 1.00 49.59 186 SER A C 1
ATOM 1526 O O . SER A 1 186 ? 22.264 5.341 -81.482 1.00 49.59 186 SER A O 1
ATOM 1528 N N . TYR A 1 187 ? 20.747 4.137 -80.346 1.00 58.25 187 TYR A N 1
ATOM 1529 C CA . TYR A 1 187 ? 21.661 3.103 -79.896 1.00 58.25 187 TYR A CA 1
ATOM 1530 C C . TYR A 1 187 ? 21.807 2.073 -81.012 1.00 58.25 187 TYR A C 1
ATOM 1532 O O . TYR A 1 187 ? 20.855 1.371 -81.345 1.00 58.25 187 TYR A O 1
ATOM 1540 N N . THR A 1 188 ? 22.989 1.972 -81.618 1.00 52.66 188 THR A N 1
ATOM 1541 C CA . THR A 1 188 ? 23.305 0.801 -82.440 1.00 52.66 188 THR A CA 1
ATOM 1542 C C . THR A 1 188 ? 23.948 -0.230 -81.526 1.00 52.66 188 THR A C 1
ATOM 1544 O O . THR A 1 188 ? 25.088 -0.053 -81.084 1.00 52.66 188 THR A O 1
ATOM 1547 N N . THR A 1 189 ? 23.197 -1.278 -81.192 1.00 56.78 189 THR A N 1
ATOM 1548 C CA . THR A 1 189 ? 23.734 -2.439 -80.480 1.00 56.78 189 THR A CA 1
ATOM 1549 C C . THR A 1 189 ? 24.799 -3.090 -81.350 1.00 56.78 189 THR A C 1
ATOM 1551 O O . THR A 1 189 ? 24.516 -3.510 -82.470 1.00 56.78 189 THR A O 1
ATOM 1554 N N . LEU A 1 190 ? 26.031 -3.141 -80.847 1.00 57.28 190 LEU A N 1
ATOM 1555 C CA . LEU A 1 190 ? 27.146 -3.782 -81.541 1.00 57.28 190 LEU A CA 1
ATOM 1556 C C . LEU A 1 190 ? 27.313 -5.237 -81.112 1.00 57.28 190 LEU A C 1
ATOM 1558 O O . LEU A 1 190 ? 27.633 -6.086 -81.938 1.00 57.28 190 LEU A O 1
ATOM 1562 N N . ALA A 1 191 ? 27.119 -5.510 -79.823 1.00 57.50 191 ALA A N 1
ATOM 1563 C CA . ALA A 1 191 ? 27.176 -6.846 -79.255 1.00 57.50 191 ALA A CA 1
ATOM 1564 C C . ALA A 1 191 ? 26.317 -6.904 -77.989 1.00 57.50 191 ALA A C 1
ATOM 1566 O O . ALA A 1 191 ? 26.166 -5.911 -77.277 1.00 57.50 191 ALA A O 1
ATOM 1567 N N . ASP A 1 192 ? 25.759 -8.075 -77.725 1.00 60.91 192 ASP A N 1
ATOM 1568 C CA . ASP A 1 192 ? 24.879 -8.353 -76.598 1.00 60.91 192 ASP A CA 1
ATOM 1569 C C . ASP A 1 192 ? 25.344 -9.662 -75.960 1.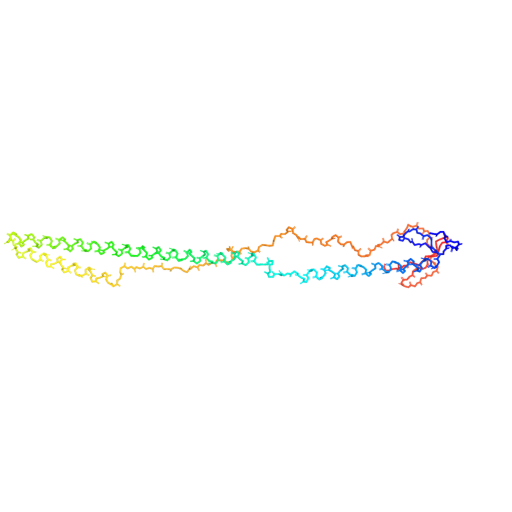00 60.91 192 ASP A C 1
ATOM 1571 O O . ASP A 1 192 ? 25.568 -10.653 -76.662 1.00 60.91 192 ASP A O 1
ATOM 1575 N N . ASN A 1 193 ? 25.519 -9.662 -74.644 1.00 54.75 193 ASN A N 1
ATOM 1576 C CA . ASN A 1 193 ? 25.396 -10.879 -73.864 1.00 54.75 193 ASN A CA 1
ATOM 1577 C C . ASN A 1 193 ? 24.295 -10.651 -72.822 1.00 54.75 193 ASN A C 1
ATOM 1579 O O . ASN A 1 193 ? 24.027 -9.519 -72.437 1.00 54.75 193 ASN A O 1
ATOM 1583 N N . ASN A 1 194 ? 23.660 -11.724 -72.353 1.00 61.47 194 ASN A N 1
ATOM 1584 C CA . ASN A 1 194 ? 22.468 -11.656 -71.495 1.00 61.47 194 ASN A CA 1
ATOM 1585 C C . ASN A 1 194 ? 22.613 -10.820 -70.199 1.00 61.47 194 ASN A C 1
ATOM 1587 O O . ASN A 1 194 ? 21.626 -10.667 -69.493 1.00 61.47 194 ASN A O 1
ATOM 1591 N N . GLN A 1 195 ? 23.803 -10.303 -69.881 1.00 54.22 195 GLN A N 1
ATOM 1592 C CA . GLN A 1 195 ? 24.086 -9.422 -68.747 1.00 54.22 195 GLN A CA 1
ATOM 1593 C C . GLN A 1 195 ? 24.493 -8.003 -69.179 1.00 54.22 195 GLN A C 1
ATOM 1595 O O . GLN A 1 195 ? 24.190 -7.037 -68.492 1.00 54.22 195 GLN A O 1
ATOM 1600 N N . PHE A 1 196 ? 25.140 -7.837 -70.336 1.00 55.53 196 PHE A N 1
ATOM 1601 C CA . PHE A 1 196 ? 25.713 -6.564 -70.759 1.00 55.53 196 PHE A CA 1
ATOM 1602 C C . PHE A 1 196 ? 25.441 -6.264 -72.232 1.00 55.53 196 PHE A C 1
ATOM 1604 O O . PHE A 1 196 ? 25.664 -7.081 -73.128 1.00 55.53 196 PHE A O 1
ATOM 1611 N N . LEU A 1 197 ? 25.048 -5.021 -72.495 1.00 67.25 197 LEU A N 1
ATOM 1612 C CA . LEU A 1 197 ? 24.826 -4.487 -73.828 1.00 67.25 197 LEU A CA 1
ATOM 1613 C C . LEU A 1 197 ? 25.968 -3.560 -74.243 1.00 67.25 197 LEU A C 1
ATOM 1615 O O . LEU A 1 197 ? 26.180 -2.510 -73.637 1.00 67.25 197 LEU A O 1
ATOM 1619 N N . LEU A 1 198 ? 26.677 -3.903 -75.317 1.00 61.88 198 LEU A N 1
ATOM 1620 C CA . LEU A 1 198 ? 27.688 -3.034 -75.911 1.00 61.88 198 LEU A CA 1
ATOM 1621 C C . LEU A 1 198 ? 27.051 -2.165 -77.001 1.00 61.88 198 LEU A C 1
ATOM 1623 O O . LEU A 1 198 ? 26.594 -2.656 -78.038 1.00 61.88 198 LEU A O 1
ATOM 1627 N N . VAL A 1 199 ? 27.049 -0.855 -76.776 1.00 69.56 199 VAL A N 1
ATOM 1628 C CA . VAL A 1 199 ? 26.396 0.133 -77.634 1.00 69.56 199 VAL A CA 1
ATOM 1629 C C . VAL A 1 199 ? 27.410 1.147 -78.144 1.00 69.56 199 VAL A C 1
ATOM 1631 O O . VAL A 1 199 ? 28.225 1.677 -77.388 1.00 69.56 199 VAL A O 1
ATOM 1634 N N . HIS A 1 200 ? 27.344 1.460 -79.437 1.00 54.31 200 HIS A N 1
ATOM 1635 C CA . HIS A 1 200 ? 28.105 2.568 -80.004 1.00 54.31 200 HIS A CA 1
ATOM 1636 C C . HIS A 1 200 ? 27.289 3.858 -79.972 1.00 54.31 200 HIS A C 1
ATOM 1638 O O . HIS A 1 200 ? 26.229 3.946 -80.592 1.00 54.31 200 HIS A O 1
ATOM 1644 N N . GLN A 1 201 ? 27.819 4.877 -79.300 1.00 59.16 201 GLN A N 1
ATOM 1645 C CA . GLN A 1 201 ? 27.270 6.227 -79.294 1.00 59.16 201 GLN A CA 1
ATOM 1646 C C . GLN A 1 201 ? 28.386 7.198 -79.648 1.00 59.16 201 GLN A C 1
ATOM 1648 O O . GLN A 1 201 ? 29.151 7.617 -78.785 1.00 59.16 201 GLN A O 1
ATOM 1653 N N . LYS A 1 202 ? 28.484 7.563 -80.929 1.00 45.88 202 LYS A N 1
ATOM 1654 C CA . LYS A 1 202 ? 29.576 8.394 -81.450 1.00 45.88 202 LYS A CA 1
ATOM 1655 C C . LYS A 1 202 ? 29.811 9.635 -80.560 1.00 45.88 202 LYS A C 1
ATOM 1657 O O . LYS A 1 202 ? 28.861 10.387 -80.340 1.00 45.88 202 LYS A O 1
ATOM 1662 N N . PRO A 1 203 ? 31.045 9.889 -80.078 1.00 45.03 203 PRO A N 1
ATOM 1663 C CA . PRO A 1 203 ? 32.311 9.221 -80.421 1.00 45.03 203 PRO A CA 1
ATOM 1664 C C . PRO A 1 203 ? 32.709 8.031 -79.521 1.00 45.03 203 PRO A C 1
ATOM 1666 O O . PRO A 1 203 ? 33.818 7.522 -79.656 1.00 45.03 203 PRO A O 1
ATOM 1669 N N . ASN A 1 204 ? 31.848 7.602 -78.603 1.00 47.69 204 ASN A N 1
ATOM 1670 C CA . ASN A 1 204 ? 32.156 6.662 -77.531 1.00 47.69 204 ASN A CA 1
ATOM 1671 C C . ASN A 1 204 ? 31.594 5.250 -77.776 1.00 47.69 204 ASN A C 1
ATOM 1673 O O . ASN A 1 204 ? 30.612 5.040 -78.493 1.00 47.69 204 ASN A O 1
ATOM 1677 N N . LEU A 1 205 ? 32.228 4.277 -77.124 1.00 51.25 205 LEU A N 1
ATOM 1678 C CA . LEU A 1 205 ? 31.766 2.897 -77.008 1.00 51.25 205 LEU A CA 1
ATOM 1679 C C . LEU A 1 205 ? 31.337 2.679 -75.551 1.00 51.25 205 LEU A C 1
ATOM 1681 O O . LEU A 1 205 ? 32.157 2.861 -74.651 1.00 51.25 205 LEU A O 1
ATOM 1685 N N . CYS A 1 206 ? 30.075 2.330 -75.320 1.00 57.97 206 CYS A N 1
ATOM 1686 C CA . CYS A 1 206 ? 29.491 2.209 -73.985 1.00 57.97 206 CYS A CA 1
ATOM 1687 C C . CYS A 1 206 ? 29.107 0.750 -73.707 1.00 57.97 206 CYS A C 1
ATOM 1689 O O . CYS A 1 206 ? 28.515 0.097 -74.564 1.00 57.97 206 CYS A O 1
ATOM 1691 N N . LEU A 1 207 ? 29.425 0.248 -72.511 1.00 57.59 207 LEU A N 1
ATOM 1692 C CA . LEU A 1 207 ? 28.959 -1.046 -72.009 1.00 57.59 207 LEU A CA 1
ATOM 1693 C C . LEU A 1 207 ? 27.893 -0.779 -70.942 1.00 57.59 207 LEU A C 1
ATOM 1695 O O . LEU A 1 207 ? 28.177 -0.110 -69.951 1.00 57.59 207 LEU A O 1
ATOM 1699 N N . ILE A 1 208 ? 26.673 -1.243 -71.183 1.00 62.62 208 ILE A N 1
ATOM 1700 C CA . ILE A 1 208 ? 25.498 -1.013 -70.341 1.00 62.62 208 ILE A CA 1
ATOM 1701 C C . ILE A 1 208 ? 25.173 -2.322 -69.626 1.00 62.62 208 ILE A C 1
ATOM 1703 O O . ILE A 1 208 ? 25.036 -3.350 -70.283 1.00 62.62 208 ILE A O 1
ATOM 1707 N N . ASP A 1 209 ? 25.057 -2.282 -68.305 1.00 60.47 209 ASP A N 1
ATOM 1708 C CA . ASP A 1 209 ? 24.551 -3.400 -67.506 1.00 60.47 209 ASP A CA 1
ATOM 1709 C C . ASP A 1 209 ? 23.023 -3.486 -67.652 1.00 60.47 209 ASP A C 1
ATOM 1711 O O . ASP A 1 209 ? 22.354 -2.448 -67.655 1.00 60.47 209 ASP A O 1
ATOM 1715 N N . ARG A 1 210 ? 22.487 -4.689 -67.878 1.00 53.41 210 ARG A N 1
ATOM 1716 C CA . ARG A 1 210 ? 21.057 -4.920 -68.151 1.00 53.41 210 ARG A CA 1
ATOM 1717 C C . ARG A 1 210 ? 20.235 -5.299 -66.914 1.00 53.41 210 ARG A C 1
ATOM 1719 O O . ARG A 1 210 ? 19.035 -5.526 -67.081 1.00 53.41 210 ARG A O 1
ATOM 1726 N N . ASP A 1 211 ? 20.852 -5.346 -65.735 1.00 52.16 211 ASP A N 1
ATOM 1727 C CA . ASP A 1 211 ? 20.166 -5.576 -64.453 1.00 52.16 211 ASP A CA 1
ATOM 1728 C C . ASP A 1 211 ? 19.191 -4.445 -64.055 1.00 52.16 211 ASP A C 1
ATOM 1730 O O . ASP A 1 211 ? 19.539 -3.243 -64.170 1.00 52.16 211 ASP A O 1
#

Secondary structure (DSSP, 8-state):
----SPP-EEETTTTEEE-HHHHHHHHHHHHHTHHHHHHHHHHHHHHHHH--HHHHHHHHHHHHHHHHHHHHHHHHHHHHHHHHHHHHHHHHHHHHHHHHHHHHHHHHHHHHHHT---HHHHHHHHHHHHHHHHHHHHHTTS--PPP-------GGG------GGG---GGGS--S-----------EEEEEETTEEEEEETTEEEEEE--

Foldseek 3Di:
DDDPDDFDDADPVVRDGDRPVVVVVVVVVVVVVVVVVVVVVVVVVVVVVPDDPCVVCVVVVVVVVVVVVVVVVVVVVVVVVVVVVVVVVLVVVVVVLVVLVVVLVVLVVVCVVVVDDDPVNVVVSVVSVVVSVVVVVVSVPDDDDDDDDDDDDDPVVDDDDDPCPDPPPCVPVDDPDDDDDDDDDPWDFPDDDPQWTFTDDPPDIDIDGPD

Radius of gyration: 50.14 Å; chains: 1; bounding box: 87×32×140 Å

Sequence (211 aa):
SKCERRFRASCDCCNKNLCLQHLNEHNALVISQLSPLTDKINMLRHQLQSFNVHEVTGIGRGKLEQWRKDCHEKIDQIFEKKCQELDCLFTEEMNQQNKKLLQIKSKIDKLIREQEATKQDIDLLTSEIHQLDEEITKLNITNVQINTYPLVIEDSFIQINKIDEYKIDLSNVAHVHRTLKIRDGSYTTLADNNQFLLVHQKPNLCLIDRD